Protein AF-A0A080LV85-F1 (afdb_monomer_lite)

InterPro domains:
  IPR007314 Haem-binding uptake, Tiki superfamily, ChaN [PF04187] (39-165)
  IPR007314 Haem-binding uptake, Tiki superfamily, ChaN [cd14727] (39-177)

Foldseek 3Di:
DDDDDDDPDDDDDDDDDDDDDDDDPDDDDPPDDCVVCVVVVVVCVVVVPDDDDLFDDPVLLVVLLVPHPVPDDPVSLVPQDDFDDFDPVLLVVQVVVCCVPPVDPDDSPDVSSVSNSRSQRSGLSSSLVRQVVQQPQDPVRGGDDDDDDDDLSCPFLCHRNNRSNVVVVNPPDFDEEEDEDPDDCVVVDPSRGNYYDYDDDDDPDPPDPPPPDDPPDPDDDDDDDDDDDDDDDDDDDDDD

Structure (mmCIF, N/CA/C/O backbone):
data_AF-A0A080LV85-F1
#
_entry.id   AF-A0A080LV85-F1
#
loop_
_atom_site.group_PDB
_atom_site.id
_atom_site.type_symbol
_atom_site.label_atom_id
_atom_site.label_alt_id
_atom_site.label_comp_id
_atom_site.label_asym_id
_atom_site.label_entity_id
_atom_site.label_seq_id
_atom_site.pdbx_PDB_ins_code
_atom_site.Cartn_x
_atom_site.Cartn_y
_atom_site.Cartn_z
_atom_site.occupancy
_atom_site.B_iso_or_equiv
_atom_site.auth_seq_id
_atom_site.auth_comp_id
_atom_site.auth_asym_id
_atom_site.auth_atom_id
_atom_site.pdbx_PDB_model_num
ATOM 1 N N . MET A 1 1 ? 18.618 -22.001 24.179 1.00 25.00 1 MET A N 1
ATOM 2 C CA . MET A 1 1 ? 19.850 -22.203 23.382 1.00 25.00 1 MET A CA 1
ATOM 3 C C . MET A 1 1 ? 20.316 -20.832 22.896 1.00 25.00 1 MET A C 1
ATOM 5 O O . MET A 1 1 ? 19.452 -20.006 22.628 1.00 25.00 1 MET A O 1
ATOM 9 N N . LEU A 1 2 ? 21.618 -20.524 22.932 1.00 24.28 2 LEU A N 1
ATOM 10 C CA . LEU A 1 2 ? 22.110 -19.139 22.837 1.00 24.28 2 LEU A CA 1
ATOM 11 C C . LEU A 1 2 ? 22.217 -18.614 21.397 1.00 24.28 2 LEU A C 1
ATOM 13 O O . LEU A 1 2 ? 22.686 -19.324 20.516 1.00 24.28 2 LEU A O 1
ATOM 17 N N . ALA A 1 3 ? 21.979 -17.311 21.237 1.00 24.62 3 ALA A N 1
ATOM 18 C CA . ALA A 1 3 ? 22.788 -16.448 20.378 1.00 24.62 3 ALA A CA 1
ATOM 19 C C . ALA A 1 3 ? 22.898 -15.067 21.050 1.00 24.62 3 ALA A C 1
ATOM 21 O O . ALA A 1 3 ? 21.886 -14.442 21.362 1.00 24.62 3 ALA A O 1
ATOM 22 N N . ALA A 1 4 ? 24.121 -14.616 21.332 1.00 24.84 4 ALA A N 1
ATOM 23 C CA . ALA A 1 4 ? 24.381 -13.321 21.957 1.00 24.84 4 ALA A CA 1
ATOM 24 C C . ALA A 1 4 ? 24.791 -12.296 20.894 1.00 24.84 4 ALA A C 1
ATOM 26 O O . ALA A 1 4 ? 25.623 -12.606 20.044 1.00 24.84 4 ALA A O 1
ATOM 27 N N . CYS A 1 5 ? 24.287 -11.063 20.989 1.00 23.59 5 CYS A N 1
ATOM 28 C CA . CYS A 1 5 ? 24.836 -9.935 20.239 1.00 23.59 5 CYS A CA 1
ATOM 29 C C . CYS A 1 5 ? 25.570 -8.999 21.205 1.00 23.59 5 CYS A C 1
ATOM 31 O O . CYS A 1 5 ? 25.068 -8.665 22.278 1.00 23.59 5 CYS A O 1
ATOM 33 N N . ARG A 1 6 ? 26.815 -8.665 20.862 1.00 25.91 6 ARG A N 1
ATOM 34 C CA . ARG A 1 6 ? 27.823 -8.133 21.785 1.00 25.91 6 ARG A CA 1
ATOM 35 C C . ARG A 1 6 ? 27.913 -6.616 21.628 1.00 25.91 6 ARG A C 1
ATOM 37 O O . ARG A 1 6 ? 28.598 -6.141 20.728 1.00 25.91 6 ARG A O 1
ATOM 44 N N . ASP A 1 7 ? 27.240 -5.874 22.502 1.00 27.97 7 ASP A N 1
ATOM 45 C CA . ASP A 1 7 ? 27.293 -4.409 22.496 1.00 27.97 7 ASP A CA 1
ATOM 46 C C . ASP A 1 7 ? 28.723 -3.897 22.744 1.00 27.97 7 ASP A C 1
ATOM 48 O O . ASP A 1 7 ? 29.338 -4.177 23.778 1.00 27.97 7 ASP A O 1
ATOM 52 N N . ARG A 1 8 ? 29.242 -3.095 21.809 1.00 29.47 8 ARG A N 1
ATOM 53 C CA . ARG A 1 8 ? 30.389 -2.204 22.028 1.00 29.47 8 ARG A CA 1
ATOM 54 C C . ARG A 1 8 ? 30.088 -0.826 21.450 1.00 29.47 8 ARG A C 1
ATOM 56 O O . ARG A 1 8 ? 30.365 -0.579 20.286 1.00 29.47 8 ARG A O 1
ATOM 63 N N . HIS A 1 9 ? 29.536 0.040 22.292 1.00 28.64 9 HIS A N 1
ATOM 64 C CA . HIS A 1 9 ? 29.964 1.423 22.559 1.00 28.64 9 HIS A CA 1
ATOM 65 C C . HIS A 1 9 ? 28.786 2.186 23.167 1.00 28.64 9 HIS A C 1
ATOM 67 O O . HIS A 1 9 ? 27.864 2.613 22.481 1.00 28.64 9 HIS A O 1
ATOM 73 N N . ALA A 1 10 ? 28.820 2.332 24.490 1.00 31.42 10 ALA A N 1
ATOM 74 C CA . ALA A 1 10 ? 27.770 2.985 25.254 1.00 31.42 10 ALA A CA 1
ATOM 75 C C . ALA A 1 10 ? 28.139 4.431 25.598 1.00 31.42 10 ALA A C 1
ATOM 77 O O . ALA A 1 10 ? 29.213 4.684 26.143 1.00 31.42 10 ALA A O 1
ATOM 78 N N . SER A 1 11 ? 27.184 5.346 25.432 1.00 31.97 11 SER A N 1
ATOM 79 C CA . SER A 1 11 ? 27.116 6.585 26.214 1.00 31.97 11 SER A CA 1
ATOM 80 C C . SER A 1 11 ? 25.701 7.182 26.183 1.00 31.97 11 SER A C 1
ATOM 82 O O . SER A 1 11 ? 25.329 7.873 25.245 1.00 31.97 11 SER A O 1
ATOM 84 N N . GLY A 1 12 ? 24.913 6.961 27.248 1.00 26.94 12 GLY A N 1
ATOM 85 C CA . GLY A 1 12 ? 23.743 7.817 27.521 1.00 26.94 12 GLY A CA 1
ATOM 86 C C . GLY A 1 12 ? 22.384 7.161 27.789 1.00 26.94 12 GLY A C 1
ATOM 87 O O . GLY A 1 12 ? 21.387 7.624 27.252 1.00 26.94 12 GLY A O 1
ATOM 88 N N . CYS A 1 13 ? 22.290 6.165 28.676 1.00 26.62 13 CYS A N 1
ATOM 89 C CA . CYS A 1 13 ? 21.014 5.829 29.326 1.00 26.62 13 CYS A CA 1
ATOM 90 C C . CYS A 1 13 ? 21.221 5.517 30.816 1.00 26.62 13 CYS A C 1
ATOM 92 O O . CYS A 1 13 ? 21.738 4.463 31.180 1.00 26.62 13 CYS A O 1
ATOM 94 N N . ARG A 1 14 ? 20.804 6.439 31.695 1.00 32.72 14 ARG A N 1
ATOM 95 C CA . ARG A 1 14 ? 20.631 6.194 33.137 1.00 32.72 14 ARG A CA 1
ATOM 96 C C . ARG A 1 14 ? 19.239 6.660 33.554 1.00 32.72 14 ARG A C 1
ATOM 98 O O . ARG A 1 14 ? 18.931 7.839 33.446 1.00 32.72 14 ARG A O 1
ATOM 105 N N . GLY A 1 15 ? 18.434 5.733 34.061 1.00 28.73 15 GLY A N 1
ATOM 106 C CA . GLY A 1 15 ? 17.094 6.002 34.583 1.00 28.73 15 GLY A CA 1
ATOM 107 C C . GLY A 1 15 ? 16.336 4.694 34.776 1.00 28.73 15 GLY A C 1
ATOM 108 O O . GLY A 1 15 ? 15.848 4.117 33.812 1.00 28.73 15 GLY A O 1
ATOM 109 N N . ARG A 1 16 ? 16.280 4.183 36.012 1.00 29.34 16 ARG A N 1
ATOM 110 C CA . ARG A 1 16 ? 15.498 2.980 36.330 1.00 29.34 16 ARG A CA 1
ATOM 111 C C . ARG A 1 16 ? 14.034 3.360 36.540 1.00 29.34 16 ARG A C 1
ATOM 113 O O . ARG A 1 16 ? 13.736 4.092 37.475 1.00 29.34 16 ARG A O 1
ATOM 120 N N . ALA A 1 17 ? 13.138 2.748 35.777 1.00 28.28 17 ALA A N 1
ATOM 121 C CA . ALA A 1 17 ? 11.754 2.532 36.182 1.00 28.28 17 ALA A CA 1
ATOM 122 C C . ALA A 1 17 ? 11.345 1.118 35.751 1.00 28.28 17 ALA A C 1
ATOM 124 O O . ALA A 1 17 ? 11.415 0.784 34.570 1.00 28.28 17 ALA A O 1
ATOM 125 N N . ARG A 1 18 ? 10.957 0.265 36.707 1.00 26.94 18 ARG A N 1
ATOM 126 C CA . ARG A 1 18 ? 10.276 -0.998 36.391 1.00 26.94 18 ARG A CA 1
ATOM 127 C C . ARG A 1 18 ? 8.838 -0.663 36.012 1.00 26.94 18 ARG A C 1
ATOM 129 O O . ARG A 1 18 ? 8.103 -0.170 36.859 1.00 26.94 18 ARG A O 1
ATOM 136 N N . LEU A 1 19 ? 8.434 -1.013 34.800 1.00 29.58 19 LEU A N 1
ATOM 137 C CA . LEU A 1 19 ? 7.038 -1.245 34.443 1.00 29.58 19 LEU A CA 1
ATOM 138 C C . LEU A 1 19 ? 6.988 -2.442 33.491 1.00 29.58 19 LEU A C 1
ATOM 140 O O . LEU A 1 19 ? 7.881 -2.638 32.667 1.00 29.58 19 LEU A O 1
ATOM 144 N N . VAL A 1 20 ? 5.999 -3.300 33.713 1.00 31.20 20 VAL A N 1
ATOM 145 C CA . VAL A 1 20 ? 5.840 -4.600 33.053 1.00 31.20 20 VAL A CA 1
ATOM 146 C C . VAL A 1 20 ? 5.203 -4.396 31.675 1.00 31.20 20 VAL A C 1
ATOM 148 O O . VAL A 1 20 ? 4.299 -3.578 31.542 1.00 31.20 20 VAL A O 1
ATOM 151 N N . GLY A 1 21 ? 5.637 -5.163 30.671 1.00 28.06 21 GLY A N 1
ATOM 152 C CA . GLY A 1 21 ? 5.051 -5.152 29.323 1.00 28.06 21 GLY A CA 1
ATOM 153 C C . GLY A 1 21 ? 5.933 -4.456 28.284 1.00 28.06 21 GLY A C 1
ATOM 154 O O . GLY A 1 21 ? 6.212 -3.264 28.355 1.00 28.06 21 GLY A O 1
ATOM 155 N N . THR A 1 22 ? 6.392 -5.228 27.304 1.00 30.73 22 THR A N 1
ATOM 156 C CA . THR A 1 22 ? 7.355 -4.841 26.265 1.00 30.73 22 THR A CA 1
ATOM 157 C C . THR A 1 22 ? 6.879 -3.701 25.355 1.00 30.73 22 THR A C 1
ATOM 159 O O . THR A 1 22 ? 6.185 -3.938 24.368 1.00 30.73 22 THR A O 1
ATOM 162 N N . ALA A 1 23 ? 7.367 -2.482 25.586 1.00 28.55 23 ALA A N 1
ATOM 163 C CA . ALA A 1 23 ? 7.373 -1.433 24.567 1.00 28.55 23 ALA A CA 1
ATOM 164 C C . ALA A 1 23 ? 8.587 -1.610 23.633 1.00 28.55 23 ALA A C 1
ATOM 166 O O . ALA A 1 23 ? 9.691 -1.161 23.939 1.00 28.55 23 ALA A O 1
ATOM 167 N N . ARG A 1 24 ? 8.396 -2.262 22.478 1.00 27.45 24 ARG A N 1
ATOM 168 C CA . ARG A 1 24 ? 9.374 -2.254 21.373 1.00 27.45 24 ARG A CA 1
ATOM 169 C C . ARG A 1 24 ? 9.002 -1.180 20.350 1.00 27.45 24 ARG A C 1
ATOM 171 O O . ARG A 1 24 ? 8.431 -1.472 19.306 1.00 27.45 24 ARG A O 1
ATOM 178 N N . CYS A 1 25 ? 9.372 0.067 20.636 1.00 29.44 25 CYS A N 1
ATOM 179 C CA . CYS A 1 25 ? 9.408 1.109 19.611 1.00 29.44 25 CYS A CA 1
ATOM 180 C C . CYS A 1 25 ? 10.569 0.839 18.645 1.00 29.44 25 CYS A C 1
ATOM 182 O O . CYS A 1 25 ? 11.716 1.159 18.946 1.00 29.44 25 CYS A O 1
ATOM 184 N N . LEU A 1 26 ? 10.262 0.284 17.474 1.00 27.89 26 LEU A N 1
ATOM 185 C CA . LEU A 1 26 ? 11.172 0.211 16.332 1.00 27.89 26 LEU A CA 1
ATOM 186 C C . LEU A 1 26 ? 10.454 0.779 15.110 1.00 27.89 26 LEU A C 1
ATOM 188 O O . LEU A 1 26 ? 9.720 0.091 14.410 1.00 27.89 26 LEU A O 1
ATOM 192 N N . CYS A 1 27 ? 10.660 2.074 14.878 1.00 31.48 27 CYS A N 1
ATOM 193 C CA . CYS A 1 27 ? 10.184 2.765 13.689 1.00 31.48 27 CYS A CA 1
ATOM 194 C C . CYS A 1 27 ? 11.387 3.425 13.008 1.00 31.48 27 CYS A C 1
ATOM 196 O O . CYS A 1 27 ? 11.768 4.544 13.351 1.00 31.48 27 CYS A O 1
ATOM 198 N N . ARG A 1 28 ? 12.012 2.720 12.055 1.00 32.03 28 ARG A N 1
ATOM 199 C CA . ARG A 1 28 ? 13.070 3.274 11.199 1.00 32.03 28 ARG A CA 1
ATOM 200 C C . ARG A 1 28 ? 12.644 3.157 9.737 1.00 32.03 28 ARG A C 1
ATOM 202 O O . ARG A 1 28 ? 12.843 2.147 9.083 1.00 32.03 28 ARG A O 1
ATOM 209 N N . SER A 1 29 ? 12.012 4.220 9.253 1.00 39.62 29 SER A N 1
ATOM 210 C CA . SER A 1 29 ? 11.817 4.494 7.829 1.00 39.62 29 SER A CA 1
ATOM 211 C C . SER A 1 29 ? 12.177 5.960 7.630 1.00 39.62 29 SER A C 1
ATOM 213 O O . SER A 1 29 ? 11.481 6.848 8.134 1.00 39.62 29 SER A O 1
ATOM 215 N N . GLU A 1 30 ? 13.324 6.199 6.993 1.00 36.84 30 GLU A N 1
ATOM 216 C CA . GLU A 1 30 ? 14.030 7.492 6.989 1.00 36.84 30 GLU A CA 1
ATOM 217 C C . GLU A 1 30 ? 13.528 8.477 5.914 1.00 36.84 30 GLU A C 1
ATOM 219 O O . GLU A 1 30 ? 14.126 9.530 5.725 1.00 36.84 30 GLU A O 1
ATOM 224 N N . ARG A 1 31 ? 12.422 8.179 5.212 1.00 52.94 31 ARG A N 1
ATOM 225 C CA . ARG A 1 31 ? 11.921 9.006 4.089 1.00 52.94 31 ARG A CA 1
ATOM 226 C C . ARG A 1 31 ? 10.823 10.021 4.430 1.00 52.94 31 ARG A C 1
ATOM 228 O O . ARG A 1 31 ? 10.450 10.808 3.569 1.00 52.94 31 ARG A O 1
ATOM 235 N N . LEU A 1 32 ? 10.307 10.037 5.660 1.00 50.53 32 LEU A N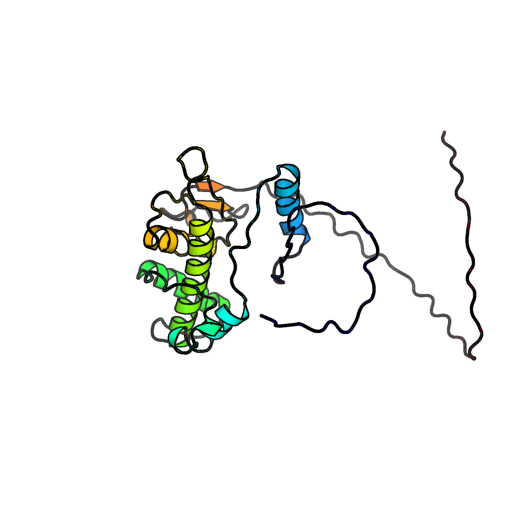 1
ATOM 236 C CA . LEU A 1 32 ? 9.293 11.006 6.107 1.00 50.53 32 LEU A CA 1
ATOM 237 C C . LEU A 1 32 ? 9.729 11.675 7.410 1.00 50.53 32 LEU A C 1
ATOM 239 O O . LEU A 1 32 ? 10.043 10.979 8.379 1.00 50.53 32 LEU A O 1
ATOM 243 N N . VAL A 1 33 ? 9.704 13.009 7.446 1.00 51.19 33 VAL A N 1
ATOM 244 C CA . VAL A 1 33 ? 10.133 13.811 8.603 1.00 51.19 33 VAL A CA 1
ATOM 245 C C . VAL A 1 33 ? 9.329 13.424 9.850 1.00 51.19 33 VAL A C 1
ATOM 247 O O . VAL A 1 33 ? 8.109 13.263 9.787 1.00 51.19 33 VAL A O 1
ATOM 250 N N . ALA A 1 34 ? 10.006 13.268 10.992 1.00 60.38 34 ALA A N 1
ATOM 251 C CA . ALA A 1 34 ? 9.379 12.812 12.237 1.00 60.38 34 ALA A CA 1
ATOM 252 C C . ALA A 1 34 ? 8.195 13.696 12.671 1.00 60.38 34 ALA A C 1
ATOM 254 O O . ALA A 1 34 ? 7.196 13.173 13.160 1.00 60.38 34 ALA A O 1
ATOM 255 N N . SER A 1 35 ? 8.272 15.008 12.420 1.00 62.97 35 SER A N 1
ATOM 256 C CA . SER A 1 35 ? 7.220 15.993 12.710 1.00 62.97 35 SER A CA 1
ATOM 257 C C . SER A 1 35 ? 5.859 15.660 12.092 1.00 62.97 35 SER A C 1
ATOM 259 O O . SER A 1 35 ? 4.843 15.941 12.712 1.00 62.97 35 SER A O 1
ATOM 261 N N . VAL A 1 36 ? 5.823 15.028 10.914 1.00 70.06 36 VAL A N 1
ATOM 262 C CA . VAL A 1 36 ? 4.568 14.691 10.214 1.00 70.06 36 VAL A CA 1
ATOM 263 C C . VAL A 1 36 ? 3.882 13.468 10.836 1.00 70.06 36 VAL A C 1
ATOM 265 O O . VAL A 1 36 ? 2.661 13.356 10.809 1.00 70.06 36 VAL A O 1
ATOM 268 N N . ARG A 1 37 ? 4.653 12.538 11.416 1.00 76.69 37 ARG A N 1
ATOM 269 C CA . ARG A 1 37 ? 4.124 11.283 11.988 1.00 76.69 37 ARG A CA 1
ATOM 270 C C . ARG A 1 37 ? 3.957 11.317 13.508 1.00 76.69 37 ARG A C 1
ATOM 272 O O . ARG A 1 37 ? 3.156 10.550 14.035 1.00 76.69 37 ARG A O 1
ATOM 279 N N . LEU A 1 38 ? 4.679 12.193 14.210 1.00 86.56 38 LEU A N 1
ATOM 280 C CA . LEU A 1 38 ? 4.586 12.362 15.664 1.00 86.56 38 LEU A CA 1
ATOM 281 C C . LEU A 1 38 ? 3.141 12.554 16.168 1.00 86.56 38 LEU A C 1
ATOM 283 O O . LEU A 1 38 ? 2.761 11.791 17.055 1.00 86.56 38 LEU A O 1
ATOM 287 N N . PRO A 1 39 ? 2.298 13.430 15.577 1.00 89.94 39 PRO A N 1
ATOM 288 C CA . PRO A 1 39 ? 0.916 13.613 16.030 1.00 89.94 39 PRO A CA 1
ATOM 289 C C . PRO A 1 39 ? 0.072 12.330 15.988 1.00 89.94 39 PRO A C 1
ATOM 291 O O . PRO A 1 39 ? -0.721 12.084 16.892 1.00 89.94 39 PRO A O 1
ATOM 294 N N . LEU A 1 40 ? 0.278 11.468 14.983 1.00 87.94 40 LEU A N 1
ATOM 295 C CA . LEU A 1 40 ? -0.412 10.177 14.871 1.00 87.94 40 LEU A CA 1
ATOM 296 C C . LEU A 1 40 ? 0.025 9.203 15.979 1.00 87.94 40 LEU A C 1
ATOM 298 O O . LEU A 1 40 ? -0.819 8.577 16.623 1.00 87.94 40 LEU A O 1
ATOM 302 N N . PHE A 1 41 ? 1.335 9.096 16.229 1.00 90.38 41 PHE A N 1
ATOM 303 C CA . PHE A 1 41 ? 1.870 8.263 17.314 1.00 90.38 41 PHE A CA 1
ATOM 304 C C . PHE A 1 41 ? 1.434 8.772 18.696 1.00 90.38 41 PHE A C 1
ATOM 306 O O . PHE A 1 41 ? 1.130 7.979 19.588 1.00 90.38 41 PHE A O 1
ATOM 313 N N . GLU A 1 42 ? 1.371 10.091 18.885 1.00 93.19 42 GLU A N 1
ATOM 314 C CA . GLU A 1 42 ? 0.894 10.716 20.117 1.00 93.19 42 GLU A CA 1
ATOM 315 C C . GLU A 1 42 ? -0.603 10.493 20.330 1.00 93.19 42 GLU A C 1
ATOM 317 O O . GLU A 1 42 ? -0.992 10.080 21.423 1.00 93.19 42 GLU A O 1
ATOM 322 N N . PHE A 1 43 ? -1.427 10.669 19.292 1.00 93.25 43 PHE A N 1
ATOM 323 C CA . PHE A 1 43 ? -2.858 10.367 19.334 1.00 93.25 43 PHE A CA 1
ATOM 324 C C . PHE A 1 43 ? -3.110 8.911 19.737 1.00 93.25 43 PHE A C 1
ATOM 326 O O . PHE A 1 43 ? -3.881 8.652 20.665 1.00 93.25 43 PHE A O 1
ATOM 333 N N . ALA A 1 44 ? -2.424 7.956 19.103 1.00 93.94 44 ALA A N 1
ATOM 334 C CA . ALA A 1 44 ? -2.552 6.545 19.447 1.00 93.94 44 ALA A CA 1
ATOM 335 C C . ALA A 1 44 ? -2.102 6.259 20.889 1.00 93.94 44 ALA A C 1
ATOM 337 O O . ALA A 1 44 ? -2.802 5.566 21.627 1.00 93.94 44 ALA A O 1
ATOM 338 N N . ARG A 1 45 ? -0.986 6.853 21.338 1.00 93.25 45 ARG A N 1
ATOM 339 C CA . ARG A 1 45 ? -0.481 6.711 22.715 1.00 93.25 45 ARG A CA 1
ATOM 340 C C . ARG A 1 45 ? -1.455 7.261 23.761 1.00 93.25 45 ARG A C 1
ATOM 342 O O . ARG A 1 45 ? -1.652 6.619 24.789 1.00 93.25 45 ARG A O 1
ATOM 349 N N . ILE A 1 46 ? -2.051 8.430 23.516 1.00 96.50 46 ILE A N 1
ATOM 350 C CA . ILE A 1 46 ? -3.022 9.071 24.420 1.00 96.50 46 ILE A CA 1
ATOM 351 C C . ILE A 1 46 ? -4.295 8.222 24.522 1.00 96.50 46 ILE A C 1
ATOM 353 O O . ILE A 1 46 ? -4.754 7.928 25.625 1.00 96.50 46 ILE A O 1
ATOM 357 N N . ASN A 1 47 ? -4.811 7.757 23.382 1.00 95.94 47 ASN A N 1
ATOM 358 C CA . ASN A 1 47 ? -6.025 6.940 23.305 1.00 95.94 47 ASN A CA 1
ATOM 359 C C . ASN A 1 47 ? -5.785 5.441 23.579 1.00 95.94 47 ASN A C 1
ATOM 361 O O . ASN A 1 47 ? -6.720 4.650 23.508 1.00 95.94 47 ASN A O 1
ATOM 365 N N . ARG A 1 48 ? -4.547 5.040 23.914 1.00 94.00 48 ARG A N 1
ATOM 366 C CA . ARG A 1 48 ? -4.117 3.644 24.145 1.00 94.00 48 ARG A CA 1
ATOM 367 C C . ARG A 1 48 ? -4.438 2.687 22.984 1.00 94.00 48 ARG A C 1
ATOM 369 O O . ARG A 1 48 ? -4.681 1.504 23.205 1.00 94.00 48 ARG A O 1
ATOM 376 N N . ILE A 1 49 ? -4.401 3.190 21.752 1.00 92.69 49 ILE A N 1
ATOM 377 C CA . ILE A 1 49 ? -4.591 2.396 20.534 1.00 92.69 49 ILE A CA 1
ATOM 378 C C . ILE A 1 49 ? -3.297 1.605 20.270 1.00 92.69 49 ILE A C 1
ATOM 380 O O . ILE A 1 49 ? -2.238 2.226 20.125 1.00 92.69 49 ILE A O 1
ATOM 384 N N . PRO A 1 50 ? -3.334 0.259 20.199 1.00 90.56 50 PRO A N 1
ATOM 385 C CA . PRO A 1 50 ? -2.169 -0.536 19.826 1.00 90.56 50 PRO A CA 1
ATOM 386 C C . PRO A 1 50 ? -1.690 -0.177 18.416 1.00 90.56 50 PRO A C 1
ATOM 388 O O . PRO A 1 50 ? -2.489 -0.104 17.484 1.00 90.56 50 PRO A O 1
ATOM 391 N N . MET A 1 51 ? -0.383 0.023 18.247 1.00 91.00 51 MET A N 1
ATOM 392 C CA . MET A 1 51 ? 0.227 0.285 16.942 1.00 91.00 51 MET A CA 1
ATOM 393 C C . MET A 1 51 ? 1.188 -0.835 16.564 1.00 91.00 51 MET A C 1
ATOM 395 O O . MET A 1 51 ? 2.049 -1.218 17.355 1.00 91.00 51 MET A O 1
ATOM 399 N N . VAL A 1 52 ? 1.056 -1.316 15.330 1.00 90.56 52 VAL A N 1
ATOM 400 C CA . VAL A 1 52 ? 1.869 -2.388 14.749 1.00 90.56 52 VAL A CA 1
ATOM 401 C C . VAL A 1 52 ? 2.530 -1.859 13.478 1.00 90.56 52 VAL A C 1
ATOM 403 O O . VAL A 1 52 ? 1.919 -1.110 12.717 1.00 90.56 52 VAL A O 1
ATOM 406 N N . ALA A 1 53 ? 3.797 -2.211 13.258 1.00 90.12 53 ALA A N 1
ATOM 407 C CA . ALA A 1 53 ? 4.495 -1.879 12.023 1.00 90.12 53 ALA A CA 1
ATOM 408 C C . ALA A 1 53 ? 4.079 -2.857 10.912 1.00 90.12 53 ALA A C 1
ATOM 410 O O . ALA A 1 53 ? 4.171 -4.065 11.100 1.00 90.12 53 ALA A O 1
ATOM 411 N N . LEU A 1 54 ? 3.650 -2.329 9.763 1.00 89.56 54 LEU A N 1
ATOM 412 C CA . LEU A 1 54 ? 3.214 -3.124 8.603 1.00 89.56 54 LEU A CA 1
ATOM 413 C C . LEU A 1 54 ? 4.324 -3.349 7.559 1.00 89.56 54 LEU A C 1
ATOM 415 O O . LEU A 1 54 ? 4.095 -4.002 6.550 1.00 89.56 54 LEU A O 1
ATOM 419 N N . ASN A 1 55 ? 5.497 -2.737 7.745 1.00 86.56 55 ASN A N 1
ATOM 420 C CA . ASN A 1 55 ? 6.502 -2.603 6.692 1.00 86.56 55 ASN A CA 1
ATOM 421 C C . ASN A 1 55 ? 7.599 -3.677 6.762 1.00 86.56 55 ASN A C 1
ATOM 423 O O . ASN A 1 55 ? 8.043 -4.030 7.854 1.00 86.56 55 ASN A O 1
ATOM 427 N N . VAL A 1 56 ? 8.097 -4.096 5.597 1.00 89.56 56 VAL A N 1
ATOM 428 C CA . VAL A 1 56 ? 9.306 -4.930 5.452 1.00 89.56 56 VAL A CA 1
ATOM 429 C C . VAL A 1 56 ? 10.581 -4.087 5.504 1.00 89.56 56 VAL A C 1
ATOM 431 O O . VAL A 1 56 ? 10.537 -2.857 5.387 1.00 89.56 56 VAL A O 1
ATOM 434 N N . ASP A 1 57 ? 11.738 -4.735 5.665 1.00 90.25 57 ASP A N 1
ATOM 435 C CA . ASP A 1 57 ? 13.019 -4.037 5.521 1.00 90.25 57 ASP A CA 1
ATOM 436 C C . ASP A 1 57 ? 13.230 -3.562 4.072 1.00 90.25 57 ASP A C 1
ATOM 438 O O . ASP A 1 57 ? 13.007 -4.311 3.118 1.00 90.25 57 ASP A O 1
ATOM 442 N N . ALA A 1 58 ? 13.717 -2.331 3.901 1.00 88.69 58 ALA A N 1
ATOM 443 C CA . ALA A 1 58 ? 13.958 -1.737 2.586 1.00 88.69 58 ALA A CA 1
ATOM 444 C C . ALA A 1 58 ? 14.987 -2.517 1.741 1.00 88.69 58 ALA A C 1
ATOM 446 O O . ALA A 1 58 ? 14.955 -2.434 0.512 1.00 88.69 58 ALA A O 1
ATOM 447 N N . SER A 1 59 ? 15.878 -3.287 2.376 1.00 92.25 59 SER A N 1
ATOM 448 C CA . SER A 1 59 ? 16.801 -4.195 1.689 1.00 92.25 59 SER A CA 1
ATOM 449 C C . SER A 1 59 ? 16.088 -5.335 0.960 1.00 92.25 59 SER A C 1
ATOM 451 O O . SER A 1 59 ? 16.544 -5.707 -0.115 1.00 92.25 59 SER A O 1
ATOM 453 N N . LEU A 1 60 ? 14.952 -5.839 1.465 1.00 93.62 60 LEU A N 1
ATOM 454 C CA . LEU A 1 60 ? 14.147 -6.845 0.762 1.00 93.62 60 LEU A CA 1
ATOM 455 C C . LEU A 1 60 ? 13.495 -6.236 -0.479 1.00 93.62 60 LEU A C 1
ATOM 457 O O . LEU A 1 60 ? 13.692 -6.755 -1.571 1.00 93.62 60 LEU A O 1
ATOM 461 N N . THR A 1 61 ? 12.791 -5.108 -0.343 1.00 91.69 61 THR A N 1
ATOM 462 C CA . THR A 1 61 ? 12.156 -4.434 -1.491 1.00 91.69 61 THR A CA 1
ATOM 463 C C . THR A 1 61 ? 13.179 -4.113 -2.581 1.00 91.69 61 THR A C 1
ATOM 465 O O . THR A 1 61 ? 12.953 -4.437 -3.742 1.00 91.69 61 THR A O 1
ATOM 468 N N . ARG A 1 62 ? 14.342 -3.563 -2.202 1.00 91.62 62 ARG A N 1
ATOM 469 C CA . ARG A 1 62 ? 15.449 -3.288 -3.129 1.00 91.62 62 ARG A CA 1
ATOM 470 C C . ARG A 1 62 ? 16.004 -4.561 -3.775 1.00 91.62 62 ARG A C 1
ATOM 472 O O . ARG A 1 62 ? 16.248 -4.578 -4.972 1.00 91.62 62 ARG A O 1
ATOM 479 N N . ALA A 1 63 ? 16.191 -5.626 -3.000 1.00 95.12 63 ALA A N 1
ATOM 480 C CA . ALA A 1 63 ? 16.711 -6.883 -3.519 1.00 95.12 63 ALA A CA 1
ATOM 481 C C . ALA A 1 63 ? 15.727 -7.615 -4.445 1.00 95.12 63 ALA A C 1
ATOM 483 O O . ALA A 1 63 ? 16.176 -8.462 -5.208 1.00 95.12 63 ALA A O 1
ATOM 484 N N . ILE A 1 64 ? 14.422 -7.327 -4.384 1.00 96.00 64 ILE A N 1
ATOM 485 C CA . ILE A 1 64 ? 13.452 -7.783 -5.391 1.00 96.00 64 ILE A CA 1
ATOM 486 C C . ILE A 1 64 ? 13.553 -6.904 -6.641 1.00 96.00 64 ILE A C 1
ATOM 488 O O . ILE A 1 64 ? 13.678 -7.441 -7.733 1.00 96.00 64 ILE A O 1
ATOM 492 N N . ASP A 1 65 ? 13.583 -5.580 -6.483 1.00 91.69 65 ASP A N 1
ATOM 493 C CA . ASP A 1 65 ? 13.684 -4.605 -7.583 1.00 91.69 65 ASP A CA 1
ATOM 494 C C . ASP A 1 65 ? 14.939 -4.824 -8.463 1.00 91.69 65 ASP A C 1
ATOM 496 O O . ASP A 1 65 ? 14.886 -4.688 -9.681 1.00 91.69 65 ASP A O 1
ATOM 500 N N . GLU A 1 66 ? 16.062 -5.243 -7.862 1.00 92.00 66 GLU A N 1
ATOM 501 C CA . GLU A 1 66 ? 17.338 -5.468 -8.564 1.00 92.00 66 GLU A CA 1
ATOM 502 C C . GLU A 1 66 ? 17.463 -6.830 -9.287 1.00 92.00 66 GLU A C 1
ATOM 504 O O . GLU A 1 66 ? 18.277 -6.945 -10.204 1.00 92.00 66 GLU A O 1
ATOM 509 N N . ARG A 1 67 ? 16.741 -7.885 -8.867 1.00 93.25 67 ARG A N 1
ATOM 510 C CA . ARG A 1 67 ? 16.989 -9.278 -9.335 1.00 93.25 67 ARG A CA 1
ATOM 511 C C . ARG A 1 67 ? 15.785 -10.236 -9.295 1.00 93.25 67 ARG A C 1
ATOM 513 O O . ARG A 1 67 ? 15.954 -11.428 -9.547 1.00 93.25 67 ARG A O 1
ATOM 520 N N . GLY A 1 68 ? 14.593 -9.749 -8.965 1.00 94.69 68 GLY A N 1
ATOM 521 C CA . GLY A 1 68 ? 13.378 -10.547 -8.789 1.00 94.69 68 GLY A CA 1
ATOM 522 C C . GLY A 1 68 ? 13.311 -11.305 -7.457 1.00 94.69 68 GLY A C 1
ATOM 523 O O . GLY A 1 68 ? 14.317 -11.600 -6.805 1.00 94.69 68 GLY A O 1
ATOM 524 N N . ARG A 1 69 ? 12.091 -11.651 -7.036 1.00 93.94 69 ARG A N 1
ATOM 525 C CA . ARG A 1 69 ? 11.799 -12.351 -5.776 1.00 93.94 69 ARG A CA 1
ATOM 526 C C . ARG A 1 69 ? 12.291 -13.794 -5.798 1.00 93.94 69 ARG A C 1
ATOM 528 O O . ARG A 1 69 ? 12.747 -14.304 -4.773 1.00 93.94 69 ARG A O 1
ATOM 535 N N . GLU A 1 70 ? 12.216 -14.466 -6.946 1.00 93.94 70 GLU A N 1
ATOM 536 C CA . GLU A 1 70 ? 12.614 -15.876 -7.034 1.00 93.94 70 GLU A CA 1
ATOM 537 C C . GLU A 1 70 ? 14.135 -16.084 -6.963 1.00 93.94 70 GLU A C 1
ATOM 539 O O . GLU A 1 70 ? 14.575 -17.135 -6.507 1.00 93.94 70 GLU A O 1
ATOM 544 N N . ALA A 1 71 ? 14.939 -15.057 -7.262 1.00 94.75 71 ALA A N 1
ATOM 545 C CA . ALA A 1 71 ? 16.384 -15.065 -7.016 1.00 94.75 71 ALA A CA 1
ATOM 546 C C . ALA A 1 71 ? 16.760 -14.935 -5.522 1.00 94.75 71 ALA A C 1
ATOM 548 O O . ALA A 1 71 ? 17.929 -15.092 -5.161 1.00 94.75 71 ALA A O 1
ATOM 549 N N . LEU A 1 72 ? 15.801 -14.627 -4.638 1.00 94.06 72 LEU A N 1
ATOM 550 C CA . LEU A 1 72 ? 16.042 -14.516 -3.200 1.00 94.06 72 LEU A CA 1
ATOM 551 C C . LEU A 1 72 ? 15.937 -15.881 -2.508 1.00 94.06 72 LEU A C 1
ATOM 553 O O . LEU A 1 72 ? 14.888 -16.519 -2.626 1.00 94.06 72 LEU A O 1
ATOM 557 N N . PRO A 1 73 ? 16.932 -16.297 -1.701 1.00 94.12 73 PRO A N 1
ATOM 558 C CA . PRO A 1 73 ? 16.785 -17.451 -0.820 1.00 94.12 73 PRO A CA 1
ATOM 559 C C . PRO A 1 73 ? 15.777 -17.145 0.298 1.00 94.12 73 PRO A C 1
ATOM 561 O O . PRO A 1 73 ? 15.666 -16.000 0.742 1.00 94.12 73 PRO A O 1
ATOM 564 N N . ASP A 1 74 ? 15.078 -18.162 0.809 1.00 91.62 74 ASP A N 1
ATOM 565 C CA . ASP A 1 74 ? 13.913 -17.959 1.689 1.00 91.62 74 ASP A CA 1
ATOM 566 C C . ASP A 1 74 ? 14.199 -17.141 2.957 1.00 91.62 74 ASP A C 1
ATOM 568 O O . ASP A 1 74 ? 13.373 -16.329 3.370 1.00 91.62 74 ASP A O 1
ATOM 572 N N . HIS A 1 75 ? 15.402 -17.254 3.530 1.00 91.06 75 HIS A N 1
ATOM 573 C CA . HIS A 1 75 ? 15.802 -16.458 4.697 1.00 91.06 75 HIS A CA 1
ATOM 574 C C . HIS A 1 75 ? 15.856 -14.940 4.425 1.00 91.06 75 HIS A C 1
ATOM 576 O O . HIS A 1 75 ? 15.750 -14.154 5.363 1.00 91.06 75 HIS A O 1
ATOM 582 N N . GLN A 1 76 ? 15.997 -14.508 3.164 1.00 92.56 76 GLN A N 1
ATOM 583 C CA . GLN A 1 76 ? 15.947 -13.090 2.774 1.00 92.56 76 GLN A CA 1
ATOM 584 C C . GLN A 1 76 ? 14.512 -12.601 2.544 1.00 92.56 76 GLN A C 1
ATOM 586 O O . GLN A 1 76 ? 14.266 -11.404 2.649 1.00 92.56 76 GLN A O 1
ATOM 591 N N . ARG A 1 77 ? 13.553 -13.508 2.304 1.00 92.94 77 ARG A N 1
ATOM 592 C CA . ARG A 1 77 ? 12.138 -13.191 2.025 1.00 92.94 77 ARG A CA 1
ATOM 593 C C . ARG A 1 77 ? 11.342 -12.763 3.269 1.00 92.94 77 ARG A C 1
ATOM 595 O O . ARG A 1 77 ? 10.167 -12.444 3.153 1.00 92.94 77 ARG A O 1
ATOM 602 N N . GLN A 1 78 ? 11.961 -12.761 4.456 1.00 92.88 78 GLN A N 1
ATOM 603 C CA . GLN A 1 78 ? 11.380 -12.320 5.742 1.00 92.88 78 GLN A CA 1
ATOM 604 C C . GLN A 1 78 ? 10.084 -13.043 6.160 1.00 92.88 78 GLN A C 1
ATOM 606 O O . GLN A 1 78 ? 9.335 -12.539 6.990 1.00 92.88 78 GLN A O 1
ATOM 611 N N . GLY A 1 79 ? 9.830 -14.235 5.612 1.00 92.81 79 GLY A N 1
ATOM 612 C CA . GLY A 1 79 ? 8.589 -14.979 5.844 1.00 92.81 79 GLY A CA 1
ATOM 613 C C . GLY A 1 79 ? 7.367 -14.429 5.099 1.00 92.81 79 GLY A C 1
ATOM 614 O O . GLY A 1 79 ? 6.278 -14.937 5.329 1.00 92.81 79 GLY A O 1
ATOM 615 N N . VAL A 1 80 ? 7.542 -13.439 4.214 1.00 95.38 80 VAL A N 1
ATOM 616 C CA . VAL A 1 80 ? 6.461 -12.890 3.383 1.00 95.38 80 VAL A CA 1
ATOM 617 C C . VAL A 1 80 ? 5.975 -13.956 2.405 1.00 95.38 80 VAL A C 1
ATOM 619 O O . VAL A 1 80 ? 6.783 -14.559 1.682 1.00 95.38 80 VAL A O 1
ATOM 622 N N . GLY A 1 81 ? 4.659 -14.161 2.366 1.00 94.88 81 GLY A N 1
ATOM 623 C CA . GLY A 1 81 ? 3.985 -15.109 1.488 1.00 94.88 81 GLY A CA 1
ATOM 624 C C . GLY A 1 81 ? 4.164 -14.819 -0.006 1.00 94.88 81 GLY A C 1
ATOM 625 O O . GLY A 1 81 ? 4.978 -13.991 -0.436 1.00 94.88 81 GLY A O 1
ATOM 626 N N . ARG A 1 82 ? 3.421 -15.553 -0.842 1.00 95.56 82 AR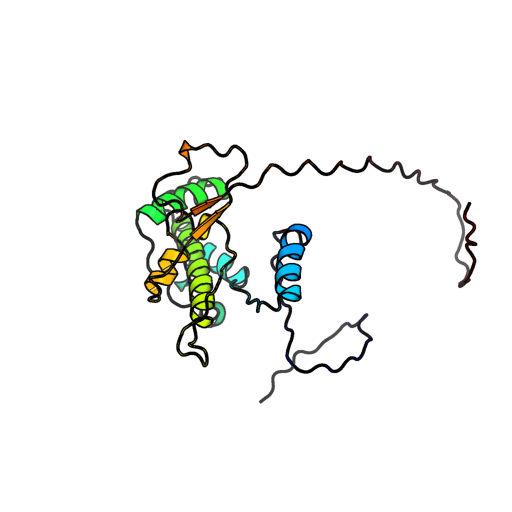G A N 1
ATOM 627 C CA . ARG A 1 82 ? 3.400 -15.298 -2.287 1.00 95.56 82 ARG A CA 1
ATOM 628 C C . ARG A 1 82 ? 2.263 -14.321 -2.606 1.00 95.56 82 ARG A C 1
ATOM 630 O O . ARG A 1 82 ? 1.113 -14.673 -2.349 1.00 95.56 82 ARG A O 1
ATOM 637 N N . PRO A 1 83 ? 2.550 -13.150 -3.206 1.00 97.19 83 PRO A N 1
ATOM 638 C CA . PRO A 1 83 ? 1.509 -12.206 -3.584 1.00 97.19 83 PRO A CA 1
ATOM 639 C C . PRO A 1 83 ? 0.467 -12.810 -4.526 1.00 97.19 83 PRO A C 1
ATOM 641 O O . PRO A 1 83 ? 0.803 -13.576 -5.433 1.00 97.19 83 PRO A O 1
ATOM 644 N N . ALA A 1 84 ? -0.791 -12.406 -4.350 1.00 97.25 84 ALA A N 1
ATOM 645 C CA . ALA A 1 84 ? -1.824 -12.586 -5.359 1.00 97.25 84 ALA A CA 1
ATOM 646 C C . ALA A 1 84 ? -1.428 -11.819 -6.629 1.00 97.25 84 ALA A C 1
ATOM 648 O O . ALA A 1 84 ? -0.959 -10.683 -6.535 1.00 97.25 84 ALA A O 1
ATOM 649 N N . LEU A 1 85 ? -1.624 -12.433 -7.799 1.00 95.88 85 LEU A N 1
ATOM 650 C CA . LEU A 1 85 ? -1.204 -11.874 -9.086 1.00 95.88 85 LEU A CA 1
ATOM 651 C C . LEU A 1 85 ? -1.882 -10.526 -9.372 1.00 95.88 85 LEU A C 1
ATOM 653 O O . LEU A 1 85 ? -3.093 -10.376 -9.186 1.00 95.88 85 LEU A O 1
ATOM 657 N N . ALA A 1 86 ? -1.105 -9.562 -9.860 1.00 95.44 86 ALA A N 1
ATOM 658 C CA . ALA A 1 86 ? -1.596 -8.287 -10.362 1.00 95.44 86 ALA A CA 1
ATOM 659 C C . ALA A 1 86 ? -2.552 -8.480 -11.550 1.00 95.44 86 ALA A C 1
ATOM 661 O O . ALA A 1 86 ? -2.324 -9.313 -12.426 1.00 95.44 86 ALA A O 1
ATOM 662 N N . SER A 1 87 ? -3.609 -7.670 -11.596 1.00 96.19 87 SER A N 1
ATOM 663 C CA . SER A 1 87 ? -4.474 -7.561 -12.770 1.00 96.19 87 SER A CA 1
ATOM 664 C C . SER A 1 87 ? -3.815 -6.707 -13.857 1.00 96.19 87 SER A C 1
ATOM 666 O O . SER A 1 87 ? -2.996 -5.837 -13.559 1.00 96.19 87 SER A O 1
ATOM 668 N N . GLU A 1 88 ? -4.231 -6.885 -15.113 1.00 96.81 88 GLU A N 1
ATOM 669 C CA . GLU A 1 88 ? -3.776 -6.050 -16.237 1.00 96.81 88 GLU A CA 1
ATOM 670 C C . GLU A 1 88 ? -3.942 -4.548 -15.962 1.00 96.81 88 GLU A C 1
ATOM 672 O O . GLU A 1 88 ? -3.010 -3.775 -16.163 1.00 96.81 88 GLU A O 1
ATOM 677 N N . ALA A 1 89 ? -5.078 -4.147 -15.382 1.00 95.94 89 ALA A N 1
ATOM 678 C CA . ALA A 1 89 ? -5.332 -2.758 -15.004 1.00 95.94 89 ALA A CA 1
ATOM 679 C C . ALA A 1 89 ? -4.373 -2.244 -13.909 1.00 95.94 89 ALA A C 1
ATOM 681 O O . ALA A 1 89 ? -4.012 -1.066 -13.914 1.00 95.94 89 ALA A O 1
ATOM 682 N N . TYR A 1 90 ? -3.922 -3.110 -12.990 1.00 97.12 90 TYR A N 1
ATOM 683 C CA . TYR A 1 90 ? -2.908 -2.727 -12.005 1.00 97.12 90 TYR A CA 1
ATOM 684 C C . TYR A 1 90 ? -1.522 -2.592 -12.652 1.00 97.12 90 TYR A C 1
ATOM 686 O O . TYR A 1 90 ? -0.793 -1.649 -12.355 1.00 97.12 90 TYR A O 1
ATOM 694 N N . LEU A 1 91 ? -1.174 -3.471 -13.595 1.00 96.88 91 LEU A N 1
ATOM 695 C CA . LEU A 1 91 ? 0.062 -3.360 -14.375 1.00 96.88 91 LEU A CA 1
ATOM 696 C C . LEU A 1 91 ? 0.084 -2.088 -15.244 1.00 96.88 91 LEU A C 1
ATOM 698 O O . LEU A 1 91 ? 1.120 -1.424 -15.326 1.00 96.88 91 LEU A O 1
ATOM 702 N N . ASP A 1 92 ? -1.051 -1.707 -15.834 1.00 95.25 92 ASP A N 1
ATOM 703 C CA . ASP A 1 92 ? -1.210 -0.449 -16.578 1.00 95.25 92 ASP A CA 1
ATOM 704 C C . ASP A 1 92 ? -1.106 0.788 -15.672 1.00 95.25 92 ASP A C 1
ATOM 706 O O . ASP A 1 92 ? -0.539 1.806 -16.070 1.00 95.25 92 ASP A O 1
ATOM 710 N N . PHE A 1 93 ? -1.570 0.705 -14.423 1.00 94.56 93 PHE A N 1
ATOM 711 C CA . PHE A 1 93 ? -1.296 1.736 -13.423 1.00 94.56 93 PHE A CA 1
ATOM 712 C C . PHE A 1 93 ? 0.205 1.793 -13.084 1.00 94.56 93 PHE A C 1
ATOM 714 O O . PHE A 1 93 ? 0.823 2.857 -13.188 1.00 94.56 93 PHE A O 1
ATOM 721 N N . LEU A 1 94 ? 0.828 0.655 -12.762 1.00 94.94 94 LEU A N 1
ATOM 722 C CA . LEU A 1 94 ? 2.233 0.588 -12.353 1.00 94.94 94 LEU A CA 1
ATOM 723 C C . LEU A 1 94 ? 3.216 1.035 -13.441 1.00 94.94 94 LEU A C 1
ATOM 725 O O . LEU A 1 94 ? 4.216 1.664 -13.102 1.00 94.94 94 LEU A O 1
ATOM 729 N N . ILE A 1 95 ? 2.956 0.792 -14.732 1.00 94.31 95 ILE A N 1
ATOM 730 C CA . ILE A 1 95 ? 3.858 1.263 -15.801 1.00 94.31 95 ILE A CA 1
ATOM 731 C C . ILE A 1 95 ? 3.888 2.799 -15.898 1.00 94.31 95 ILE A C 1
ATOM 733 O O . ILE A 1 95 ? 4.912 3.366 -16.286 1.00 94.31 95 ILE A O 1
ATOM 737 N N . THR A 1 96 ? 2.819 3.501 -15.494 1.00 91.44 96 THR A N 1
ATOM 738 C CA . THR A 1 96 ? 2.839 4.976 -15.407 1.00 91.44 96 THR A CA 1
ATOM 739 C C . THR A 1 96 ? 3.726 5.460 -14.258 1.00 91.44 96 THR A C 1
ATOM 741 O O . THR A 1 96 ? 4.575 6.326 -14.470 1.00 91.44 96 THR A O 1
ATOM 744 N N . VAL A 1 97 ? 3.608 4.836 -13.081 1.00 89.75 97 VAL A N 1
ATOM 745 C CA . VAL A 1 97 ? 4.423 5.126 -11.887 1.00 89.75 97 VAL A CA 1
ATOM 746 C C . VAL A 1 97 ? 5.903 4.821 -12.146 1.00 89.75 97 VAL A C 1
ATOM 748 O O . VAL A 1 97 ? 6.774 5.641 -11.854 1.00 89.75 97 VAL A O 1
ATOM 751 N N . TYR A 1 98 ? 6.194 3.677 -12.770 1.00 89.69 98 TYR A N 1
ATOM 752 C CA . TYR A 1 98 ? 7.545 3.256 -13.140 1.00 89.69 98 TYR A CA 1
ATOM 753 C C . TYR A 1 98 ? 8.244 4.290 -14.036 1.00 89.69 98 TYR A C 1
ATOM 755 O O . TYR A 1 98 ? 9.357 4.730 -13.743 1.00 89.69 98 TYR A O 1
ATOM 763 N N . ARG A 1 99 ? 7.556 4.759 -15.087 1.00 88.56 99 ARG A N 1
ATOM 764 C CA . ARG A 1 99 ? 8.075 5.785 -16.010 1.00 88.56 99 ARG A CA 1
ATOM 765 C C . ARG A 1 99 ? 8.338 7.130 -15.328 1.00 88.56 99 ARG A C 1
ATOM 767 O O . ARG A 1 99 ? 9.300 7.801 -15.690 1.00 88.56 99 ARG A O 1
ATOM 774 N N . GLN A 1 100 ? 7.525 7.513 -14.340 1.00 81.88 100 GLN A N 1
ATOM 775 C CA . GLN A 1 100 ? 7.722 8.747 -13.568 1.00 81.88 100 GLN A CA 1
ATOM 776 C C . GLN A 1 100 ? 8.959 8.677 -12.662 1.00 81.88 100 GLN A C 1
ATOM 778 O O . GLN A 1 100 ? 9.725 9.638 -12.593 1.00 81.88 100 GLN A O 1
ATOM 783 N N . HIS A 1 101 ? 9.170 7.550 -11.976 1.00 71.69 101 HIS A N 1
ATOM 784 C CA . HIS A 1 101 ? 10.267 7.408 -11.015 1.00 71.69 101 HIS A CA 1
ATOM 785 C C . HIS A 1 101 ? 11.622 7.117 -11.654 1.00 71.69 101 HIS A C 1
ATOM 787 O O . HIS A 1 101 ? 12.640 7.599 -11.160 1.00 71.69 101 HIS A O 1
ATOM 793 N N . ALA A 1 102 ? 11.651 6.322 -12.721 1.00 61.38 102 ALA A N 1
ATOM 794 C CA . ALA A 1 102 ? 12.900 5.762 -13.212 1.00 61.38 102 ALA A CA 1
ATOM 795 C C . ALA A 1 102 ? 13.656 6.681 -14.191 1.00 61.38 102 ALA A C 1
ATOM 797 O O . ALA A 1 102 ? 14.850 6.488 -14.394 1.00 61.38 102 ALA A O 1
ATOM 798 N N . GLN A 1 103 ? 12.973 7.630 -14.854 1.00 57.38 103 GLN A N 1
ATOM 799 C CA . GLN A 1 103 ? 13.464 8.310 -16.077 1.00 57.38 103 GLN A CA 1
ATOM 800 C C . GLN A 1 103 ? 13.875 7.326 -17.206 1.00 57.38 103 GLN A C 1
ATOM 802 O O . GLN A 1 103 ? 14.449 7.724 -18.221 1.00 57.38 103 GLN A O 1
ATOM 807 N N . LEU A 1 104 ? 13.568 6.032 -17.049 1.00 60.94 104 LEU A N 1
ATOM 808 C CA . LEU A 1 104 ? 13.923 4.958 -17.970 1.00 60.94 104 LEU A CA 1
ATOM 809 C C . LEU A 1 104 ? 12.919 4.866 -19.119 1.00 60.94 104 LEU A C 1
ATOM 811 O O . LEU A 1 104 ? 11.705 4.974 -18.933 1.00 60.94 104 LEU A O 1
ATOM 815 N N . LYS A 1 105 ? 13.423 4.540 -20.311 1.00 56.91 105 LYS A N 1
ATOM 816 C CA . LYS A 1 105 ? 12.613 4.228 -21.500 1.00 56.91 105 LYS A CA 1
ATOM 817 C C . LYS A 1 105 ? 12.120 2.768 -21.494 1.00 56.91 105 LYS A C 1
ATOM 819 O O . LYS A 1 105 ? 12.218 2.079 -22.503 1.00 56.91 105 LYS A O 1
ATOM 824 N N . GLY A 1 106 ? 11.610 2.301 -20.352 1.00 66.44 106 GLY A N 1
ATOM 825 C CA . GLY A 1 106 ? 11.118 0.933 -20.161 1.00 66.44 106 GLY A CA 1
ATOM 826 C C . GLY A 1 106 ? 9.672 0.716 -20.636 1.00 66.44 106 GLY A C 1
ATOM 827 O O . GLY A 1 106 ? 8.801 1.590 -20.514 1.00 66.44 106 GLY A O 1
ATOM 828 N N . GLY A 1 107 ? 9.411 -0.473 -21.182 1.00 79.81 107 GLY A N 1
ATOM 829 C CA . GLY A 1 107 ? 8.079 -0.964 -21.558 1.00 79.81 107 GLY A CA 1
ATOM 830 C C . GLY A 1 107 ? 7.611 -2.112 -20.657 1.00 79.81 107 GLY A C 1
ATOM 831 O O . GLY A 1 107 ? 8.374 -2.602 -19.835 1.00 79.81 107 GLY A O 1
ATOM 832 N N . ARG A 1 108 ? 6.370 -2.593 -20.838 1.00 84.50 108 ARG A N 1
ATOM 833 C CA . ARG A 1 108 ? 5.817 -3.702 -20.024 1.00 84.50 108 ARG A CA 1
ATOM 834 C C . ARG A 1 108 ? 6.572 -5.039 -20.189 1.00 84.50 108 ARG A C 1
ATOM 836 O O . ARG A 1 108 ? 6.438 -5.912 -19.341 1.00 84.50 108 ARG A O 1
ATOM 843 N N . ALA A 1 109 ? 7.361 -5.184 -21.257 1.00 84.12 109 ALA A N 1
ATOM 844 C CA . ALA A 1 109 ? 8.218 -6.343 -21.527 1.00 84.12 109 ALA A CA 1
ATOM 845 C C . ALA A 1 109 ? 9.654 -6.209 -20.969 1.00 84.12 109 ALA A C 1
ATOM 847 O O . ALA A 1 109 ? 10.461 -7.114 -21.159 1.00 84.12 109 ALA A O 1
ATOM 848 N N . ASP A 1 110 ? 9.991 -5.089 -20.324 1.00 87.50 110 ASP A N 1
ATOM 849 C CA . ASP A 1 110 ? 11.301 -4.886 -19.702 1.00 87.50 110 ASP A CA 1
ATOM 850 C C . ASP A 1 110 ? 11.400 -5.652 -18.371 1.00 87.50 110 ASP A C 1
ATOM 852 O O . ASP A 1 110 ? 10.478 -5.605 -17.551 1.00 87.50 110 ASP A O 1
ATOM 856 N N . SER A 1 111 ? 12.516 -6.343 -18.131 1.00 88.94 111 SER A N 1
ATOM 857 C CA . SER A 1 111 ? 12.719 -7.115 -16.896 1.00 88.94 111 SER A CA 1
ATOM 858 C C . SER A 1 111 ? 12.789 -6.229 -15.649 1.00 88.94 111 SER A C 1
ATOM 860 O O . SER A 1 111 ? 12.324 -6.638 -14.588 1.00 88.94 111 SER A O 1
ATOM 862 N N . GLY A 1 112 ? 13.275 -4.990 -15.769 1.00 90.56 112 GLY A N 1
ATOM 863 C CA . GLY A 1 112 ? 13.246 -4.004 -14.692 1.00 90.56 112 GLY A CA 1
ATOM 864 C C . GLY A 1 112 ? 11.824 -3.567 -14.334 1.00 90.56 112 GLY A C 1
ATOM 865 O O . GLY A 1 112 ? 11.535 -3.342 -13.161 1.00 90.56 112 GLY A O 1
ATOM 866 N N . PHE A 1 113 ? 10.900 -3.513 -15.301 1.00 93.31 113 PHE A N 1
ATOM 867 C CA . PHE A 1 113 ? 9.481 -3.312 -14.989 1.00 93.31 113 PHE A CA 1
ATOM 868 C C . PHE A 1 113 ? 8.870 -4.532 -14.281 1.00 93.31 113 PHE A C 1
ATOM 870 O O . PHE A 1 113 ? 8.104 -4.365 -13.332 1.00 93.31 113 PHE A O 1
ATOM 877 N N . GLN A 1 114 ? 9.226 -5.753 -14.692 1.00 94.25 114 GLN A N 1
ATOM 878 C CA . GLN A 1 114 ? 8.754 -6.979 -14.034 1.00 94.25 114 GLN A CA 1
ATOM 879 C C . GLN A 1 114 ? 9.224 -7.053 -12.572 1.00 94.25 114 GLN A C 1
ATOM 881 O O . GLN A 1 114 ? 8.405 -7.259 -11.676 1.00 94.25 114 GLN A O 1
ATOM 886 N N . TYR A 1 115 ? 10.505 -6.789 -12.304 1.00 95.19 115 TYR A N 1
ATOM 887 C CA . TYR A 1 115 ? 11.048 -6.772 -10.942 1.00 95.19 115 TYR A CA 1
ATOM 888 C C . TYR A 1 115 ? 10.488 -5.627 -10.089 1.00 95.19 115 TYR A C 1
ATOM 890 O O . TYR A 1 115 ? 10.185 -5.841 -8.915 1.00 95.19 115 TYR A O 1
ATOM 898 N N . PHE A 1 116 ? 10.230 -4.453 -10.675 1.00 94.50 116 PHE A N 1
ATOM 899 C CA . PHE A 1 116 ? 9.500 -3.376 -10.001 1.00 94.50 116 PHE A CA 1
ATOM 900 C C . PHE A 1 116 ? 8.088 -3.815 -9.574 1.00 94.50 116 PHE A C 1
ATOM 902 O O . PHE A 1 116 ? 7.681 -3.591 -8.432 1.00 94.50 116 PHE A O 1
ATOM 909 N N . VAL A 1 11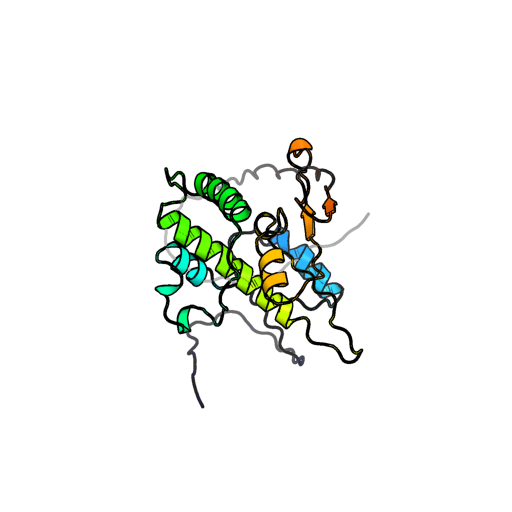7 ? 7.346 -4.484 -10.464 1.00 95.94 117 VAL A N 1
ATOM 910 C CA . VAL A 1 117 ? 6.011 -5.041 -10.186 1.00 95.94 117 VAL A CA 1
ATOM 911 C C . VAL A 1 117 ? 6.061 -6.119 -9.094 1.00 95.94 117 VAL A C 1
ATOM 913 O O . VAL A 1 117 ? 5.187 -6.154 -8.225 1.00 95.94 117 VAL A O 1
ATOM 916 N N . GLU A 1 118 ? 7.076 -6.986 -9.092 1.00 96.69 118 GLU A N 1
ATOM 917 C CA . GLU A 1 118 ? 7.306 -7.946 -8.004 1.00 96.69 118 GLU A CA 1
ATOM 918 C C . GLU A 1 118 ? 7.608 -7.241 -6.673 1.00 96.69 118 GLU A C 1
ATOM 920 O O . GLU A 1 118 ? 7.078 -7.640 -5.633 1.00 96.69 118 GLU A O 1
ATOM 925 N N . ALA A 1 119 ? 8.411 -6.172 -6.692 1.00 95.69 119 ALA A N 1
ATOM 926 C CA . ALA A 1 119 ? 8.771 -5.406 -5.503 1.00 95.69 119 ALA A CA 1
ATOM 927 C C . ALA A 1 119 ? 7.556 -4.687 -4.893 1.00 95.69 119 ALA A C 1
ATOM 929 O O . ALA A 1 119 ? 7.386 -4.732 -3.670 1.00 95.69 119 ALA A O 1
ATOM 930 N N . GLN A 1 120 ? 6.680 -4.093 -5.720 1.00 95.81 120 GLN A N 1
ATOM 931 C CA . GLN A 1 120 ? 5.411 -3.517 -5.252 1.00 95.81 120 GLN A CA 1
ATOM 932 C C . GLN A 1 120 ? 4.515 -4.598 -4.634 1.00 95.81 120 GLN A C 1
ATOM 934 O O . GLN A 1 120 ? 4.145 -4.495 -3.466 1.00 95.81 120 GLN A O 1
ATOM 939 N N . GLN A 1 121 ? 4.241 -5.684 -5.365 1.00 97.25 121 GLN A N 1
ATOM 940 C CA . GLN A 1 121 ? 3.346 -6.742 -4.889 1.00 97.25 121 GLN A CA 1
ATOM 941 C C . GLN A 1 121 ? 3.848 -7.427 -3.612 1.00 97.25 121 GLN A C 1
ATOM 943 O O . GLN A 1 121 ? 3.048 -7.717 -2.727 1.00 97.25 121 GLN A O 1
ATOM 948 N N . ASN A 1 122 ? 5.156 -7.678 -3.476 1.00 97.12 122 ASN A N 1
ATOM 949 C CA . ASN A 1 122 ? 5.717 -8.270 -2.258 1.00 97.12 122 ASN A CA 1
ATOM 950 C C . ASN A 1 122 ? 5.587 -7.322 -1.057 1.00 97.12 122 ASN A C 1
ATOM 952 O O . ASN A 1 122 ? 5.283 -7.764 0.050 1.00 97.12 122 ASN A O 1
ATOM 956 N N . TRP A 1 123 ? 5.799 -6.021 -1.264 1.00 96.25 123 TRP A N 1
ATOM 957 C CA . TRP A 1 123 ? 5.608 -5.010 -0.224 1.00 96.25 123 TRP A CA 1
ATOM 958 C C . TRP A 1 123 ? 4.138 -4.934 0.220 1.00 96.25 123 TRP A C 1
ATOM 960 O O . TRP A 1 123 ? 3.836 -4.919 1.414 1.00 96.25 123 TRP A O 1
ATOM 970 N N . GLU A 1 124 ? 3.215 -4.959 -0.736 1.00 97.75 124 GLU A N 1
ATOM 971 C CA . GLU A 1 124 ? 1.773 -4.882 -0.496 1.00 97.75 124 GLU A CA 1
ATOM 972 C C . GLU A 1 124 ? 1.216 -6.146 0.155 1.00 97.75 124 GLU A C 1
ATOM 974 O O . GLU A 1 124 ? 0.373 -6.060 1.048 1.00 97.75 124 GLU A O 1
ATOM 979 N N . HIS A 1 125 ? 1.729 -7.313 -0.234 1.00 97.81 125 HIS A N 1
ATOM 980 C CA . HIS A 1 125 ? 1.373 -8.585 0.380 1.00 97.81 125 HIS A CA 1
ATOM 981 C C . HIS A 1 125 ? 1.828 -8.637 1.839 1.00 97.81 125 HIS A C 1
ATOM 983 O O . HIS A 1 125 ? 1.019 -8.949 2.705 1.00 97.81 125 HIS A O 1
ATOM 989 N N . ALA A 1 126 ? 3.058 -8.212 2.142 1.00 97.00 126 ALA A N 1
ATOM 990 C CA . ALA A 1 126 ? 3.542 -8.145 3.521 1.00 97.00 126 ALA A CA 1
ATOM 991 C C . ALA A 1 126 ? 2.703 -7.194 4.399 1.00 97.00 126 ALA A C 1
ATOM 993 O O . ALA A 1 126 ? 2.391 -7.516 5.548 1.00 97.00 126 ALA A O 1
ATOM 994 N N . MET A 1 127 ? 2.279 -6.044 3.855 1.00 97.44 127 MET A N 1
ATOM 995 C CA . MET A 1 127 ? 1.347 -5.144 4.547 1.00 97.44 127 MET A CA 1
ATOM 996 C C . MET A 1 127 ? -0.021 -5.808 4.784 1.00 97.44 127 MET A C 1
ATOM 998 O O . MET A 1 127 ? -0.603 -5.632 5.856 1.00 97.44 127 MET A O 1
ATOM 1002 N N . ALA A 1 128 ? -0.526 -6.589 3.825 1.00 97.44 128 ALA A N 1
ATOM 1003 C CA . ALA A 1 128 ? -1.780 -7.329 3.958 1.00 97.44 128 ALA A CA 1
ATOM 1004 C C . ALA A 1 128 ? -1.684 -8.476 4.985 1.00 97.44 128 ALA A C 1
ATOM 1006 O O . ALA A 1 128 ? -2.554 -8.581 5.848 1.00 97.44 128 ALA A O 1
ATOM 1007 N N . GLU A 1 129 ? -0.614 -9.277 4.968 1.00 96.56 129 GLU A N 1
ATOM 1008 C CA . GLU A 1 129 ? -0.345 -10.330 5.960 1.00 96.56 129 GLU A CA 1
ATOM 1009 C C . GLU A 1 129 ? -0.256 -9.749 7.380 1.00 96.56 129 GLU A C 1
ATOM 1011 O O . GLU A 1 129 ? -0.892 -10.257 8.307 1.00 96.56 129 GLU A O 1
ATOM 1016 N N . ALA A 1 130 ? 0.456 -8.628 7.551 1.00 94.94 130 ALA A N 1
ATOM 1017 C CA . ALA A 1 130 ? 0.568 -7.941 8.837 1.00 94.94 130 ALA A CA 1
ATOM 1018 C C . ALA A 1 130 ? -0.791 -7.438 9.365 1.00 94.94 130 ALA A C 1
ATOM 1020 O O . ALA A 1 130 ? -1.043 -7.520 10.570 1.00 94.94 130 ALA A O 1
ATOM 1021 N N . LEU A 1 131 ? -1.678 -6.961 8.480 1.00 95.00 131 LEU A N 1
ATOM 1022 C CA . LEU A 1 131 ? -3.054 -6.578 8.820 1.00 95.00 131 LEU A CA 1
ATOM 1023 C C . LEU A 1 131 ? -3.915 -7.797 9.187 1.00 95.00 131 LEU A C 1
ATOM 1025 O O . LEU A 1 131 ? -4.602 -7.761 10.208 1.00 95.00 131 LEU A O 1
ATOM 1029 N N . VAL A 1 132 ? -3.860 -8.879 8.400 1.00 94.62 132 VAL A N 1
ATOM 1030 C CA . VAL A 1 132 ? -4.586 -10.139 8.659 1.00 94.62 132 VAL A CA 1
ATOM 1031 C C . VAL A 1 132 ? -4.191 -10.730 10.012 1.00 94.62 132 VAL A C 1
ATOM 1033 O O . VAL A 1 132 ? -5.068 -11.114 10.783 1.00 94.62 132 VAL A O 1
ATOM 1036 N N . ALA A 1 133 ? -2.903 -10.696 10.362 1.00 92.81 133 ALA A N 1
ATOM 1037 C CA . ALA A 1 133 ? -2.400 -11.149 11.657 1.00 92.81 133 ALA A CA 1
ATOM 1038 C C . ALA A 1 133 ? -2.980 -10.379 12.865 1.00 92.81 133 ALA A C 1
ATOM 1040 O O . ALA A 1 133 ? -2.955 -10.899 13.978 1.00 92.81 133 ALA A O 1
ATOM 1041 N N . GLN A 1 134 ? -3.532 -9.170 12.673 1.00 90.81 134 GLN A N 1
ATOM 1042 C CA . GLN A 1 134 ? -4.231 -8.426 13.735 1.00 90.81 134 GLN A CA 1
ATOM 1043 C C . GLN A 1 134 ? -5.740 -8.718 13.796 1.00 90.81 134 GLN A C 1
ATOM 1045 O O . GLN A 1 134 ? -6.406 -8.280 14.732 1.00 90.81 134 GLN A O 1
ATOM 1050 N N . ARG A 1 135 ? -6.301 -9.469 12.838 1.00 86.94 135 ARG A N 1
ATOM 1051 C CA . ARG A 1 135 ? -7.730 -9.841 12.801 1.00 86.94 135 ARG A CA 1
ATOM 1052 C C . ARG A 1 135 ? -8.039 -11.127 13.578 1.00 86.94 135 ARG A C 1
ATOM 1054 O O . ARG A 1 135 ? -9.051 -11.768 13.315 1.00 86.94 135 ARG A O 1
ATOM 1061 N N . VAL A 1 136 ? -7.192 -11.513 14.534 1.00 79.00 136 VAL A N 1
ATOM 1062 C CA . VAL A 1 136 ? -7.471 -12.648 15.426 1.00 79.00 136 VAL A CA 1
ATOM 1063 C C . VAL A 1 136 ? -8.702 -12.326 16.275 1.00 79.00 136 VAL A C 1
ATOM 1065 O O . VAL A 1 136 ? -8.793 -11.258 16.881 1.00 79.00 136 VAL A O 1
ATOM 1068 N N . THR A 1 137 ? -9.659 -13.253 16.305 1.00 71.75 137 THR A N 1
ATOM 1069 C CA . THR A 1 137 ? -10.909 -13.129 17.060 1.00 71.75 137 THR A CA 1
ATOM 1070 C C . THR A 1 137 ? -10.626 -12.880 18.541 1.00 71.75 137 THR A C 1
ATOM 1072 O O . THR A 1 137 ? -9.994 -13.699 19.207 1.00 71.75 137 THR A O 1
ATOM 1075 N N . GLY A 1 138 ? -11.099 -11.746 19.065 1.00 66.69 138 GLY A N 1
ATOM 1076 C CA . GLY A 1 138 ? -10.959 -11.425 20.485 1.00 66.69 138 GLY A CA 1
ATOM 1077 C C . GLY A 1 138 ? -11.918 -12.237 21.372 1.00 66.69 138 GLY A C 1
ATOM 1078 O O . GLY A 1 138 ? -12.784 -12.948 20.859 1.00 66.69 138 GLY A O 1
ATOM 1079 N N . PRO A 1 139 ? -11.862 -12.066 22.709 1.00 58.47 139 PRO A N 1
ATOM 1080 C CA . PRO A 1 139 ? -12.759 -12.751 23.654 1.00 58.47 139 PRO A CA 1
ATOM 1081 C C . PRO A 1 139 ? -14.263 -12.536 23.405 1.00 58.47 139 PRO A C 1
ATOM 1083 O O . PRO A 1 139 ? -15.087 -13.262 23.945 1.00 58.47 139 PRO A O 1
ATOM 1086 N N . GLN A 1 140 ? -14.622 -11.532 22.599 1.00 68.75 140 GLN A N 1
ATOM 1087 C CA . GLN A 1 140 ? -15.993 -11.165 22.232 1.00 68.75 140 GLN A CA 1
ATOM 1088 C C . GLN A 1 140 ? -16.490 -11.851 20.941 1.00 68.75 140 GLN A C 1
ATOM 1090 O O . GLN A 1 140 ? -17.554 -11.505 20.436 1.00 68.75 140 GLN A O 1
ATOM 1095 N N . GLY A 1 141 ? -15.735 -12.800 20.373 1.00 77.81 141 GLY A N 1
ATOM 1096 C CA . GLY A 1 141 ? -16.184 -13.614 19.234 1.00 77.81 141 GLY A CA 1
ATOM 1097 C C . GLY A 1 141 ? -16.185 -12.910 17.870 1.00 77.81 141 GLY A C 1
ATOM 1098 O O . GLY A 1 141 ? -16.627 -13.499 16.889 1.00 77.81 141 GLY A O 1
ATOM 1099 N N . GLN A 1 142 ? -15.668 -11.682 17.783 1.00 77.88 142 GLN A N 1
ATOM 1100 C CA . GLN A 1 142 ? -15.492 -10.936 16.532 1.00 77.88 142 GLN A CA 1
ATOM 1101 C C . GLN A 1 142 ? -14.032 -10.466 16.376 1.00 77.88 142 GLN A C 1
ATOM 1103 O O . GLN A 1 142 ? -13.367 -10.189 17.384 1.00 77.88 142 GLN A O 1
ATOM 1108 N N . PRO A 1 143 ? -13.506 -10.371 15.141 1.00 82.38 143 PRO A N 1
ATOM 1109 C CA . PRO A 1 143 ? -12.212 -9.748 14.883 1.00 82.38 143 PRO A CA 1
ATOM 1110 C C . PRO A 1 143 ? -12.303 -8.224 15.095 1.00 82.38 143 PRO A C 1
ATOM 1112 O O . PRO A 1 143 ? -13.328 -7.621 14.762 1.00 82.38 143 PRO A O 1
ATOM 1115 N N . PRO A 1 144 ? -11.251 -7.568 15.615 1.00 87.62 144 PRO A N 1
ATOM 1116 C CA . PRO A 1 144 ? -11.253 -6.120 15.804 1.00 87.62 144 PRO A CA 1
ATOM 1117 C C . PRO A 1 144 ? -11.279 -5.363 14.466 1.00 87.62 144 PRO A C 1
ATOM 1119 O O . PRO A 1 144 ? -10.871 -5.875 13.418 1.00 87.62 144 PRO A O 1
ATOM 1122 N N . LEU A 1 145 ? -11.699 -4.095 14.515 1.00 89.88 145 LEU A N 1
ATOM 1123 C CA . LEU A 1 145 ? -11.423 -3.149 13.436 1.00 89.88 145 LEU A CA 1
ATOM 1124 C C . LEU A 1 145 ? -9.920 -2.837 13.426 1.00 89.88 145 LEU A C 1
ATOM 1126 O O . LEU A 1 145 ? -9.374 -2.366 14.422 1.00 89.88 145 LEU A O 1
ATOM 1130 N N . VAL A 1 146 ? -9.269 -3.075 12.289 1.00 93.31 146 VAL A N 1
ATOM 1131 C CA . VAL A 1 146 ? -7.849 -2.777 12.069 1.00 93.31 146 VAL A CA 1
ATOM 1132 C C . VAL A 1 146 ? -7.754 -1.653 11.041 1.00 93.31 146 VAL A C 1
ATOM 1134 O O . VAL A 1 146 ? -8.363 -1.742 9.977 1.00 93.31 146 VAL A O 1
ATOM 1137 N N . VAL A 1 147 ? -6.998 -0.598 11.351 1.00 94.50 147 VAL A N 1
ATOM 1138 C CA . VAL A 1 147 ? -6.816 0.570 10.473 1.00 94.50 147 VAL A CA 1
ATOM 1139 C C . VAL A 1 147 ? -5.368 0.618 9.990 1.00 94.50 147 VAL A C 1
ATOM 1141 O O . VAL A 1 147 ? -4.448 0.805 10.786 1.00 94.50 147 VAL A O 1
ATOM 1144 N N . GLY A 1 148 ? -5.162 0.450 8.683 1.00 94.44 148 GLY A N 1
ATOM 1145 C CA . GLY A 1 148 ? -3.853 0.580 8.043 1.00 94.44 148 GLY A CA 1
ATOM 1146 C C . GLY A 1 148 ? -3.595 2.011 7.571 1.00 94.44 148 GLY A C 1
ATOM 1147 O O . GLY A 1 148 ? -4.362 2.542 6.775 1.00 94.44 148 GLY A O 1
ATOM 1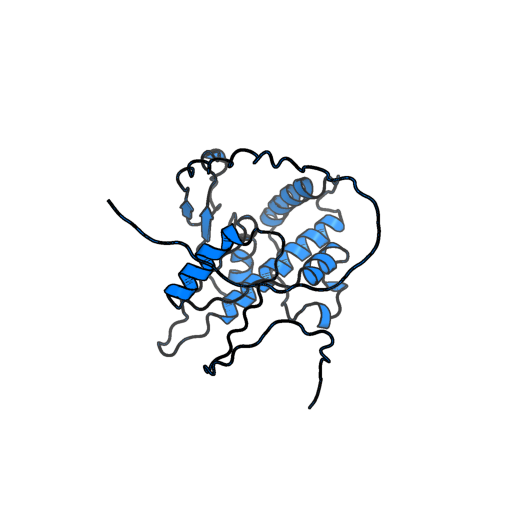148 N N . ILE A 1 149 ? -2.497 2.624 8.022 1.00 93.62 149 ILE A N 1
ATOM 1149 C CA . ILE A 1 149 ? -2.026 3.921 7.512 1.00 93.62 149 ILE A CA 1
ATOM 1150 C C . ILE A 1 149 ? -0.935 3.654 6.473 1.00 93.62 149 ILE A C 1
ATOM 1152 O O . ILE A 1 149 ? 0.204 3.344 6.821 1.00 93.62 149 ILE A O 1
ATOM 1156 N N . ILE A 1 150 ? -1.319 3.706 5.198 1.00 94.38 150 ILE A N 1
ATOM 1157 C CA . ILE A 1 150 ? -0.543 3.206 4.055 1.00 94.38 150 ILE A CA 1
ATOM 1158 C C . ILE A 1 150 ? -0.457 4.305 2.981 1.00 94.38 150 ILE A C 1
ATOM 1160 O O . ILE A 1 150 ? -1.347 5.148 2.872 1.00 94.38 150 ILE A O 1
ATOM 1164 N N . GLY A 1 151 ? 0.628 4.324 2.200 1.00 91.88 151 GLY A N 1
ATOM 1165 C CA . GLY A 1 151 ? 0.789 5.265 1.086 1.00 91.88 151 GLY A CA 1
AT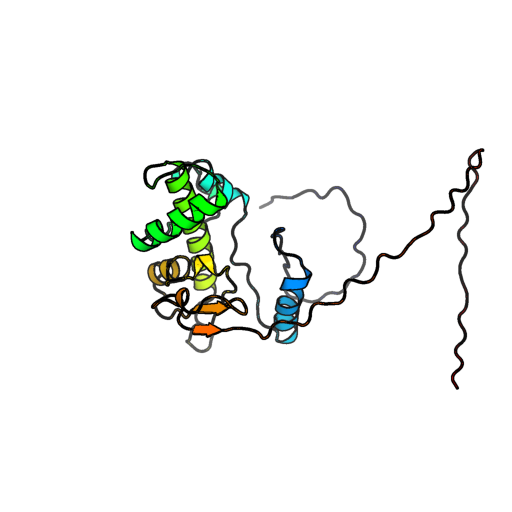OM 1166 C C . GLY A 1 151 ? -0.304 5.083 0.027 1.00 91.88 151 GLY A C 1
ATOM 1167 O O . GLY A 1 151 ? -0.590 3.959 -0.378 1.00 91.88 151 GLY A O 1
ATOM 1168 N N . SER A 1 152 ? -0.900 6.184 -0.441 1.00 92.38 152 SER A N 1
ATOM 1169 C CA . SER A 1 152 ? -2.096 6.164 -1.299 1.00 92.38 152 SER A CA 1
ATOM 1170 C C . SER A 1 152 ? -1.937 5.346 -2.586 1.00 92.38 152 SER A C 1
ATOM 1172 O O . SER A 1 152 ? -2.893 4.700 -3.007 1.00 92.38 152 SER A O 1
ATOM 1174 N N . GLY A 1 153 ? -0.738 5.309 -3.178 1.00 92.69 153 GLY A N 1
ATOM 1175 C CA . GLY A 1 153 ? -0.438 4.494 -4.363 1.00 92.69 153 GLY A CA 1
ATOM 1176 C C . GLY A 1 153 ? -0.734 2.997 -4.192 1.00 92.69 153 GLY A C 1
ATOM 1177 O O . GLY A 1 153 ? -1.188 2.373 -5.141 1.00 92.69 153 GLY A O 1
ATOM 1178 N N . HIS A 1 154 ? -0.590 2.458 -2.976 1.00 95.94 154 HIS A N 1
ATOM 1179 C CA . HIS A 1 154 ? -0.859 1.050 -2.644 1.00 95.94 154 HIS A CA 1
ATOM 1180 C C . HIS A 1 154 ? -2.335 0.754 -2.319 1.00 95.94 154 HIS A C 1
ATOM 1182 O O . HIS A 1 154 ? -2.665 -0.353 -1.892 1.00 95.94 154 HIS A O 1
ATOM 1188 N N . LEU A 1 155 ? -3.211 1.760 -2.435 1.00 96.81 155 LEU A N 1
ATOM 1189 C CA . LEU A 1 155 ? -4.642 1.687 -2.113 1.00 96.81 155 LEU A CA 1
ATOM 1190 C C . LEU A 1 155 ? -5.539 2.126 -3.285 1.00 96.81 155 LEU A C 1
ATOM 1192 O O . LEU A 1 155 ? -6.685 1.681 -3.370 1.00 96.81 155 LEU A O 1
ATOM 1196 N N . ARG A 1 156 ? -5.040 3.016 -4.161 1.00 95.06 156 ARG A N 1
ATOM 1197 C CA . ARG A 1 156 ? -5.789 3.579 -5.297 1.00 95.06 156 ARG A CA 1
ATOM 1198 C C . ARG A 1 156 ? -6.372 2.469 -6.183 1.00 95.06 156 ARG A C 1
ATOM 1200 O O . ARG A 1 156 ? -5.717 1.468 -6.462 1.00 95.06 156 ARG A O 1
ATOM 1207 N N . PHE A 1 157 ? -7.609 2.674 -6.633 1.00 96.31 157 PHE A N 1
ATOM 1208 C CA . PHE A 1 157 ? -8.351 1.769 -7.527 1.00 96.31 157 PHE A CA 1
ATOM 1209 C C . PHE A 1 157 ? -8.640 0.369 -6.954 1.00 96.31 157 PHE A C 1
ATOM 1211 O O . PHE A 1 157 ? -9.014 -0.543 -7.688 1.00 96.31 157 PHE A O 1
ATOM 1218 N N . GLY A 1 158 ? -8.465 0.175 -5.641 1.00 96.12 158 GLY A N 1
ATOM 1219 C CA . GLY A 1 158 ? -8.617 -1.133 -5.002 1.00 96.12 158 GLY A CA 1
ATOM 1220 C C . GLY A 1 158 ? -7.545 -2.154 -5.403 1.00 96.12 158 GLY A C 1
ATOM 1221 O O . GLY A 1 158 ? -7.734 -3.345 -5.130 1.00 96.12 158 GLY A O 1
ATOM 1222 N N . PHE A 1 159 ? -6.456 -1.693 -6.030 1.00 97.44 159 PHE A N 1
ATOM 1223 C CA . PHE A 1 159 ? -5.233 -2.451 -6.294 1.00 97.44 159 PHE A CA 1
ATOM 1224 C C . PHE A 1 159 ? -4.412 -2.631 -5.005 1.00 97.44 159 PHE A C 1
ATOM 1226 O O . PHE A 1 159 ? -4.908 -2.381 -3.907 1.00 97.44 159 PHE A O 1
ATOM 1233 N N . GLY A 1 160 ? -3.163 -3.088 -5.127 1.00 97.25 160 GLY A N 1
ATOM 1234 C CA . GLY A 1 160 ? -2.206 -3.147 -4.024 1.00 97.25 160 GLY A CA 1
ATOM 1235 C C . GLY A 1 160 ? -2.723 -3.880 -2.786 1.00 97.25 160 GLY A C 1
ATOM 1236 O O . GLY A 1 160 ? -3.162 -5.028 -2.872 1.00 97.25 160 GLY A O 1
ATOM 1237 N N . VAL A 1 161 ? -2.681 -3.232 -1.620 1.00 98.06 161 VAL A N 1
ATOM 1238 C CA . VAL A 1 161 ? -3.031 -3.860 -0.333 1.00 98.06 161 VAL A CA 1
ATOM 1239 C C . VAL A 1 161 ? -4.490 -4.347 -0.287 1.00 98.06 161 VAL A C 1
ATOM 1241 O O . VAL A 1 161 ? -4.687 -5.502 0.085 1.00 98.06 161 VAL A O 1
ATOM 1244 N N . PRO A 1 162 ? -5.519 -3.576 -0.701 1.00 97.88 162 PRO A N 1
ATOM 1245 C CA . PRO A 1 162 ? -6.881 -4.089 -0.874 1.00 97.88 162 PRO A CA 1
ATOM 1246 C C . PRO A 1 162 ? -6.996 -5.352 -1.741 1.00 97.88 162 PRO A C 1
ATOM 1248 O O . PRO A 1 162 ? -7.766 -6.248 -1.401 1.00 97.88 162 PRO A O 1
ATOM 1251 N N . HIS A 1 163 ? -6.231 -5.458 -2.832 1.00 98.06 163 HIS A N 1
ATOM 1252 C CA . HIS A 1 163 ? -6.207 -6.665 -3.672 1.00 98.06 163 HIS A CA 1
ATOM 1253 C C . HIS A 1 163 ? -5.584 -7.857 -2.936 1.00 98.06 163 HIS A C 1
ATOM 1255 O O . HIS A 1 163 ? -6.174 -8.936 -2.893 1.00 98.06 163 HIS A O 1
ATOM 1261 N N . GLN A 1 164 ? -4.444 -7.645 -2.274 1.00 98.25 164 GLN A N 1
ATOM 1262 C CA . GLN A 1 164 ? -3.774 -8.678 -1.476 1.00 98.25 164 GLN A CA 1
ATOM 1263 C C . GLN A 1 164 ? -4.629 -9.141 -0.282 1.00 98.25 164 GLN A C 1
ATOM 1265 O O . GLN A 1 164 ? -4.697 -10.335 -0.008 1.00 98.25 164 GLN A O 1
ATOM 1270 N N . LEU A 1 165 ? -5.348 -8.231 0.386 1.00 97.88 165 LEU A N 1
ATOM 1271 C CA . LEU A 1 165 ? -6.280 -8.557 1.474 1.00 97.88 165 LEU A CA 1
ATOM 1272 C C . LEU A 1 165 ? -7.417 -9.477 1.010 1.00 97.88 165 LEU A C 1
ATOM 1274 O O . LEU A 1 165 ? -7.705 -10.459 1.692 1.00 97.88 165 LEU A O 1
ATOM 1278 N N . ARG A 1 166 ? -8.016 -9.220 -0.162 1.00 97.12 166 ARG A N 1
ATOM 1279 C CA . ARG A 1 166 ? -9.018 -10.124 -0.757 1.00 97.12 166 ARG A CA 1
ATOM 1280 C C . ARG A 1 166 ? -8.403 -11.476 -1.130 1.00 97.12 166 ARG A C 1
ATOM 1282 O O . ARG A 1 166 ? -9.002 -12.508 -0.853 1.00 97.12 166 ARG A O 1
ATOM 1289 N N . GLY A 1 167 ? -7.176 -11.484 -1.660 1.00 96.94 167 GLY A N 1
ATOM 1290 C CA . GLY A 1 167 ? -6.404 -12.713 -1.901 1.00 96.94 167 GLY A CA 1
ATOM 1291 C C . GLY A 1 167 ? -6.127 -13.542 -0.635 1.00 96.94 167 GLY A C 1
ATOM 1292 O O . GLY A 1 167 ? -5.995 -14.759 -0.722 1.00 96.94 167 GLY A O 1
ATOM 1293 N N . LEU A 1 168 ? -6.102 -12.901 0.538 1.00 96.81 168 LEU A N 1
ATOM 1294 C CA . LEU A 1 168 ? -5.997 -13.529 1.862 1.00 96.81 168 LEU A CA 1
ATOM 1295 C C . LEU A 1 168 ? -7.370 -13.794 2.529 1.00 96.81 168 LEU A C 1
ATOM 1297 O O . LEU A 1 168 ? -7.424 -14.096 3.721 1.00 96.81 168 LEU A O 1
ATOM 1301 N N . GLY A 1 169 ? -8.484 -13.676 1.795 1.00 95.50 169 GLY A N 1
ATOM 1302 C CA . GLY A 1 169 ? -9.837 -13.954 2.297 1.00 95.50 169 GLY A CA 1
ATOM 1303 C C . GLY A 1 169 ? -10.466 -12.839 3.145 1.00 95.50 169 GLY A C 1
ATOM 1304 O O . GLY A 1 169 ? -11.363 -13.100 3.946 1.00 95.50 169 GLY A O 1
ATOM 1305 N N . VAL A 1 170 ? -9.999 -11.592 3.017 1.00 94.31 170 VAL A N 1
ATOM 1306 C CA . VAL A 1 170 ? -10.606 -10.420 3.668 1.00 94.31 170 VAL A CA 1
ATOM 1307 C C . VAL A 1 170 ? -11.369 -9.584 2.643 1.00 94.31 170 VAL A C 1
ATOM 1309 O O . VAL A 1 170 ? -10.811 -8.692 2.013 1.00 94.31 170 VAL A O 1
ATOM 1312 N N . ASP A 1 171 ? -12.674 -9.834 2.523 1.00 91.50 171 ASP A N 1
ATOM 1313 C CA . ASP A 1 171 ? -13.543 -9.110 1.578 1.00 91.50 171 ASP A CA 1
ATOM 1314 C C . ASP A 1 171 ? -13.970 -7.725 2.082 1.00 91.50 171 ASP A C 1
ATOM 1316 O O . ASP A 1 171 ? -14.152 -6.786 1.306 1.00 91.50 171 ASP A O 1
ATOM 1320 N N . ARG A 1 172 ? -14.124 -7.577 3.405 1.00 92.75 172 ARG A N 1
ATOM 1321 C CA . ARG A 1 172 ? -14.569 -6.333 4.056 1.00 92.75 172 ARG A CA 1
ATOM 1322 C C . ARG A 1 172 ? -13.411 -5.348 4.227 1.00 92.75 172 ARG A C 1
ATOM 1324 O O . ARG A 1 172 ? -12.958 -5.104 5.345 1.00 92.75 172 ARG A O 1
ATOM 1331 N N . VAL A 1 173 ? -12.948 -4.799 3.109 1.00 95.44 173 VAL A N 1
ATOM 1332 C CA . VAL A 1 173 ? -11.935 -3.736 3.038 1.00 95.44 173 VAL A CA 1
ATOM 1333 C C . VAL A 1 173 ? -12.618 -2.405 2.725 1.00 95.44 173 VAL A C 1
ATOM 1335 O O . VAL A 1 173 ? -13.550 -2.359 1.930 1.00 95.44 173 VAL A O 1
ATOM 1338 N N . THR A 1 174 ? -12.148 -1.321 3.341 1.00 96.75 174 THR A N 1
ATOM 1339 C CA . THR A 1 174 ? -12.590 0.048 3.043 1.00 96.75 174 THR A CA 1
ATOM 1340 C C . THR A 1 174 ? -11.370 0.957 2.985 1.00 96.75 174 THR A C 1
ATOM 1342 O O . THR A 1 174 ? -10.488 0.888 3.842 1.00 96.75 174 THR A O 1
ATOM 1345 N N . THR A 1 175 ? -11.316 1.798 1.961 1.00 96.94 175 THR A N 1
ATOM 1346 C CA . THR A 1 175 ? -10.205 2.686 1.628 1.00 96.94 175 THR A CA 1
ATOM 1347 C C . THR A 1 175 ? -10.638 4.142 1.743 1.00 96.94 175 THR A C 1
ATOM 1349 O O . THR A 1 175 ? -11.670 4.546 1.209 1.00 96.94 175 THR A O 1
ATOM 1352 N N . LEU A 1 176 ? -9.837 4.946 2.444 1.00 95.69 176 LEU A N 1
ATOM 1353 C CA . LEU A 1 176 ? -10.024 6.391 2.532 1.00 95.69 176 LEU A CA 1
ATOM 1354 C C . LEU A 1 176 ? -8.757 7.081 2.036 1.00 95.69 176 LEU A C 1
ATOM 1356 O O . LEU A 1 176 ? -7.672 6.804 2.552 1.00 95.69 176 LEU A O 1
ATOM 1360 N N . LEU A 1 177 ? -8.886 7.977 1.056 1.00 93.75 177 LEU A N 1
ATOM 1361 C CA . LEU A 1 177 ? -7.743 8.684 0.477 1.00 93.75 177 LEU A CA 1
ATOM 1362 C C . LEU A 1 177 ? -7.788 10.198 0.733 1.00 93.75 177 LEU A C 1
ATOM 1364 O O . LEU A 1 177 ? -8.793 10.836 0.405 1.00 93.75 177 LEU A O 1
ATOM 1368 N N . PRO A 1 178 ? -6.694 10.795 1.248 1.00 89.69 178 PRO A N 1
ATOM 1369 C CA . PRO A 1 178 ? -6.532 12.238 1.234 1.00 89.69 178 PRO A CA 1
ATOM 1370 C C . PRO A 1 178 ? -6.269 12.708 -0.201 1.00 89.69 178 PRO A C 1
ATOM 1372 O O . PRO A 1 178 ? -5.415 12.151 -0.896 1.00 89.69 178 PRO A O 1
ATOM 1375 N N . LEU A 1 179 ? -6.976 13.755 -0.616 1.00 85.50 179 LEU A N 1
ATOM 1376 C CA . LEU A 1 179 ? -6.716 14.502 -1.843 1.00 85.50 179 LEU A CA 1
ATOM 1377 C C . LEU A 1 179 ? -6.066 15.844 -1.508 1.00 85.50 179 LEU A C 1
ATOM 1379 O O . LEU A 1 179 ? -6.322 16.444 -0.458 1.00 85.50 179 LEU A O 1
ATOM 1383 N N . SER A 1 180 ? -5.225 16.324 -2.417 1.00 79.88 180 SER A N 1
ATOM 1384 C CA . SER A 1 180 ? -4.567 17.621 -2.277 1.00 79.88 180 SER A CA 1
ATOM 1385 C C . SER A 1 180 ? -5.589 18.757 -2.442 1.00 79.88 180 SER A C 1
ATOM 1387 O O . SER A 1 180 ? -6.487 18.651 -3.281 1.00 79.88 180 SER A O 1
ATOM 1389 N N . PRO A 1 181 ? -5.474 19.880 -1.708 1.00 72.75 181 PRO A N 1
ATOM 1390 C CA . PRO A 1 181 ? -6.315 21.047 -1.958 1.00 72.75 181 PRO A CA 1
ATOM 1391 C C . PRO A 1 181 ? -6.108 21.558 -3.393 1.00 72.75 181 PRO A C 1
ATOM 1393 O O . PRO A 1 181 ? -5.023 22.031 -3.729 1.00 72.75 181 PRO A O 1
ATOM 1396 N N . GLY A 1 182 ? -7.145 21.458 -4.229 1.00 70.81 182 GLY A N 1
ATOM 1397 C CA . GLY A 1 182 ? -7.074 21.799 -5.655 1.00 70.81 182 GLY A CA 1
ATOM 1398 C C . GLY A 1 182 ? -6.614 20.666 -6.585 1.00 70.81 182 GLY A C 1
ATOM 1399 O O . GLY A 1 182 ? -6.271 20.952 -7.728 1.00 70.81 182 GLY A O 1
ATOM 1400 N N . GLU A 1 183 ? -6.597 19.406 -6.133 1.00 75.75 183 GLU A N 1
ATOM 1401 C CA . GLU A 1 183 ? -6.493 18.240 -7.029 1.00 75.75 183 GLU A CA 1
ATOM 1402 C C . GLU A 1 183 ? -7.677 18.259 -8.020 1.00 75.75 183 GLU A C 1
ATOM 1404 O O . GLU A 1 183 ? -8.815 18.510 -7.617 1.00 75.75 183 GLU A O 1
ATOM 1409 N N . ASP A 1 184 ? -7.414 18.070 -9.319 1.00 76.69 184 ASP A N 1
ATOM 1410 C CA . ASP A 1 184 ? -8.451 18.160 -10.357 1.00 76.69 184 ASP A CA 1
ATOM 1411 C C . ASP A 1 184 ? -9.522 17.086 -10.109 1.00 76.69 184 ASP A C 1
ATOM 1413 O O . ASP A 1 184 ? -9.216 15.895 -10.020 1.00 76.69 184 ASP A O 1
ATOM 1417 N N . CYS A 1 185 ? -10.792 17.494 -10.033 1.00 81.12 185 CYS A N 1
ATOM 1418 C CA . CYS A 1 185 ? -11.924 16.586 -9.862 1.00 81.12 185 CYS A CA 1
ATOM 1419 C C . CYS A 1 185 ? -11.979 15.487 -10.941 1.00 81.12 185 CYS A C 1
ATOM 1421 O O . CYS A 1 185 ? -12.549 14.428 -10.696 1.00 81.12 185 CYS A O 1
ATOM 1423 N N . ARG A 1 186 ? -11.362 15.696 -12.113 1.00 81.88 186 ARG A N 1
ATOM 1424 C CA . ARG A 1 186 ? -11.207 14.684 -13.177 1.00 81.88 186 ARG A CA 1
ATOM 1425 C C . ARG A 1 186 ? -10.312 13.504 -12.784 1.00 81.88 186 ARG A C 1
ATOM 1427 O O . ARG A 1 186 ? -10.444 12.426 -13.362 1.00 81.88 186 ARG A O 1
ATOM 1434 N N . GLU A 1 187 ? -9.434 13.673 -11.797 1.00 78.62 187 GLU A N 1
ATOM 1435 C CA . GLU A 1 187 ? -8.636 12.579 -11.235 1.00 78.62 187 GLU A CA 1
ATOM 1436 C C . GLU A 1 187 ? -9.405 11.755 -10.187 1.00 78.62 187 GLU A C 1
ATOM 1438 O O . GLU A 1 187 ? -9.003 10.634 -9.867 1.00 78.62 187 GLU A O 1
ATOM 1443 N N . ILE A 1 188 ? -10.568 12.238 -9.729 1.00 87.50 188 ILE A N 1
ATOM 1444 C CA . ILE A 1 188 ? -11.505 11.487 -8.882 1.00 87.50 188 ILE A CA 1
ATOM 1445 C C . ILE A 1 188 ? -12.358 10.569 -9.768 1.00 87.50 188 ILE A C 1
ATOM 1447 O O . ILE A 1 188 ? -13.504 10.858 -10.108 1.00 87.50 188 ILE A O 1
ATOM 1451 N N . ARG A 1 189 ? -11.764 9.449 -10.183 1.00 88.25 189 ARG A N 1
ATOM 1452 C CA . ARG A 1 189 ? -12.394 8.474 -11.089 1.00 88.25 189 ARG A CA 1
ATOM 1453 C C . ARG A 1 189 ? -13.121 7.365 -10.308 1.00 88.25 189 ARG A C 1
ATOM 1455 O O . ARG A 1 189 ? -12.730 7.069 -9.175 1.00 88.25 189 ARG A O 1
ATOM 1462 N N . PRO A 1 190 ? -14.140 6.703 -10.893 1.00 90.12 190 PRO A N 1
ATOM 1463 C CA . PRO A 1 190 ? -14.787 5.544 -10.281 1.00 90.12 190 PRO A CA 1
ATOM 1464 C C . PRO A 1 190 ? -13.776 4.486 -9.819 1.00 90.12 190 PRO A C 1
ATOM 1466 O O . PRO A 1 190 ? -12.808 4.188 -10.517 1.00 90.12 190 PRO A O 1
ATOM 1469 N N . GLY A 1 191 ? -13.998 3.939 -8.624 1.00 91.81 191 GLY A N 1
ATOM 1470 C CA . GLY A 1 191 ? -13.121 2.948 -7.999 1.00 91.81 191 GLY A CA 1
ATOM 1471 C C . GLY A 1 191 ? -11.883 3.506 -7.287 1.00 91.81 191 GLY A C 1
ATOM 1472 O O . GLY A 1 191 ? -11.246 2.738 -6.576 1.00 91.81 191 GLY A O 1
ATOM 1473 N N . LEU A 1 192 ? -11.542 4.801 -7.417 1.00 94.19 192 LEU A N 1
ATOM 1474 C CA . LEU A 1 192 ? -10.327 5.399 -6.827 1.00 94.19 192 LEU A CA 1
ATOM 1475 C C . LEU A 1 192 ? -10.133 5.044 -5.340 1.00 94.19 192 LEU A C 1
ATOM 1477 O O . LEU A 1 192 ? -9.021 4.683 -4.953 1.00 94.19 192 LEU A O 1
ATOM 1481 N N . ALA A 1 193 ? -11.201 5.154 -4.549 1.00 95.81 193 ALA A N 1
ATOM 1482 C CA . ALA A 1 193 ? -11.328 4.704 -3.164 1.00 95.81 193 ALA A CA 1
ATOM 1483 C C . ALA A 1 193 ? -12.818 4.624 -2.781 1.00 95.81 193 ALA A C 1
ATOM 1485 O O . ALA A 1 193 ? -13.664 5.156 -3.502 1.00 95.81 193 ALA A O 1
ATOM 1486 N N . ASP A 1 194 ? -13.134 4.021 -1.633 1.00 96.31 194 ASP A N 1
ATOM 1487 C CA . ASP A 1 194 ? -14.499 4.001 -1.079 1.00 96.31 194 ASP A CA 1
ATOM 1488 C C . ASP A 1 194 ? -14.925 5.386 -0.560 1.00 96.31 194 ASP A C 1
ATOM 1490 O O . ASP A 1 194 ? -16.094 5.758 -0.639 1.00 96.31 194 ASP A O 1
ATOM 1494 N N . ALA A 1 195 ? -13.965 6.170 -0.057 1.00 94.69 195 ALA A N 1
ATOM 1495 C CA . ALA A 1 195 ? -14.148 7.577 0.275 1.00 94.69 195 ALA A CA 1
ATOM 1496 C C . ALA A 1 195 ? -12.886 8.401 -0.025 1.00 94.69 195 ALA A C 1
ATOM 1498 O O . ALA A 1 195 ? -11.752 7.938 0.121 1.00 94.69 195 ALA A O 1
ATOM 1499 N N . VAL A 1 196 ? -13.086 9.667 -0.385 1.00 92.69 196 VAL A N 1
ATOM 1500 C CA . VAL A 1 196 ? -12.021 10.666 -0.531 1.00 92.69 196 VAL A CA 1
ATOM 1501 C C . VAL A 1 196 ? -12.293 11.852 0.386 1.00 92.69 196 VAL A C 1
ATOM 1503 O O . VAL A 1 196 ? -13.449 12.191 0.638 1.00 92.69 196 VAL A O 1
ATOM 1506 N N . PHE A 1 197 ? -11.240 12.481 0.903 1.00 90.00 197 PHE A N 1
ATOM 1507 C CA . PHE A 1 197 ? -11.360 13.637 1.790 1.00 90.00 197 PHE A CA 1
ATOM 1508 C C . PHE A 1 197 ? -10.265 14.671 1.523 1.00 90.00 197 PHE A C 1
ATOM 1510 O O . PHE A 1 197 ? -9.152 14.340 1.125 1.00 90.00 197 PHE A O 1
ATOM 1517 N N . THR A 1 198 ? -10.575 15.939 1.776 1.00 86.94 198 THR A N 1
ATOM 1518 C CA . THR A 1 198 ? -9.639 17.065 1.669 1.00 86.94 198 THR A CA 1
ATOM 1519 C C . THR A 1 198 ? -9.534 17.770 3.009 1.00 86.94 198 THR A C 1
ATOM 1521 O O . THR A 1 198 ? -10.554 18.014 3.655 1.00 86.94 198 THR A O 1
ATOM 1524 N N . PHE A 1 199 ? -8.331 18.185 3.394 1.00 81.12 199 PHE A N 1
ATOM 1525 C CA . PHE A 1 199 ? -8.163 19.146 4.482 1.00 81.12 199 PHE A CA 1
ATOM 1526 C C . PHE A 1 199 ? -8.192 20.581 3.938 1.00 81.12 199 PHE A C 1
ATOM 1528 O O . PHE A 1 199 ? -7.745 20.808 2.809 1.00 81.12 199 PHE A O 1
ATOM 1535 N N . PRO A 1 200 ? -8.678 21.571 4.711 1.00 77.31 200 PRO A N 1
ATOM 1536 C CA . PRO A 1 200 ? -8.426 22.968 4.382 1.00 77.31 200 PRO A CA 1
ATOM 1537 C C . PRO A 1 200 ? -6.912 23.204 4.320 1.00 77.31 200 PRO A C 1
ATOM 1539 O O . PRO A 1 200 ? -6.149 22.619 5.090 1.00 77.31 200 PRO A O 1
ATOM 1542 N N . LYS A 1 201 ? -6.469 24.063 3.399 1.00 71.69 201 LYS A N 1
ATOM 1543 C CA . LYS A 1 201 ? -5.053 24.418 3.268 1.00 71.69 201 LYS A CA 1
ATOM 1544 C C . LYS A 1 201 ? -4.571 25.050 4.576 1.00 71.69 201 LYS A C 1
ATOM 1546 O O . LYS A 1 201 ? -5.016 26.146 4.914 1.00 71.69 201 LYS A O 1
ATOM 1551 N N . GLU A 1 202 ? -3.664 24.379 5.286 1.00 66.81 202 GLU A N 1
ATOM 1552 C CA . GLU A 1 202 ? -3.037 24.965 6.472 1.00 66.81 202 GLU A CA 1
ATOM 1553 C C . GLU A 1 202 ? -2.359 26.295 6.092 1.00 66.81 202 GLU A C 1
ATOM 1555 O O . GLU A 1 202 ? -1.693 26.374 5.048 1.00 66.81 202 GLU A O 1
ATOM 1560 N N . PRO A 1 203 ? -2.527 27.360 6.898 1.00 59.59 203 PRO A N 1
ATOM 1561 C CA . PRO A 1 203 ? -1.802 28.599 6.677 1.00 59.59 203 PRO A CA 1
ATOM 1562 C C . PRO A 1 203 ? -0.306 28.307 6.800 1.00 59.59 203 PRO A C 1
ATOM 1564 O O . PRO A 1 203 ? 0.138 27.718 7.784 1.00 59.59 203 PRO A O 1
ATOM 1567 N N . ALA A 1 204 ? 0.470 28.706 5.790 1.00 63.06 204 ALA A N 1
ATOM 1568 C CA . ALA A 1 204 ? 1.899 28.432 5.759 1.00 63.06 204 ALA A CA 1
ATOM 1569 C C . ALA A 1 204 ? 2.569 28.984 7.024 1.00 63.06 204 ALA A C 1
ATOM 1571 O O . ALA A 1 204 ? 2.507 30.188 7.284 1.00 63.06 204 ALA A O 1
ATOM 1572 N N . THR A 1 205 ? 3.216 28.110 7.798 1.00 59.28 205 THR A N 1
ATOM 1573 C CA . THR A 1 205 ? 3.979 28.513 8.980 1.00 59.28 205 THR A CA 1
ATOM 1574 C C . THR A 1 205 ? 5.004 29.564 8.553 1.00 59.28 205 THR A C 1
ATOM 1576 O O . THR A 1 205 ? 5.813 29.265 7.669 1.00 59.28 205 THR A O 1
ATOM 1579 N N . PRO A 1 206 ? 5.001 30.782 9.131 1.00 60.00 206 PRO A N 1
ATOM 1580 C CA . PRO A 1 206 ? 5.945 31.812 8.730 1.00 60.00 206 PRO A CA 1
ATOM 1581 C C . PRO A 1 206 ? 7.373 31.293 8.877 1.00 60.00 206 PRO A C 1
ATOM 1583 O O . PRO A 1 206 ? 7.786 30.899 9.971 1.00 60.00 206 PRO A O 1
ATOM 1586 N N . VAL A 1 207 ? 8.128 31.282 7.775 1.00 68.12 207 VAL A N 1
ATOM 1587 C CA . VAL A 1 207 ? 9.557 30.968 7.819 1.00 68.12 207 VAL A CA 1
ATOM 1588 C C . VAL A 1 207 ? 10.197 32.014 8.720 1.00 68.12 207 VAL A C 1
ATOM 1590 O O . VAL A 1 207 ? 10.204 33.200 8.389 1.00 68.12 207 VAL A O 1
ATOM 1593 N N . ALA A 1 208 ? 10.687 31.585 9.885 1.00 66.44 208 ALA A N 1
ATOM 1594 C CA . ALA A 1 208 ? 11.349 32.488 10.813 1.00 66.44 208 ALA A CA 1
ATOM 1595 C C . ALA A 1 208 ? 12.501 33.184 10.065 1.00 66.44 208 ALA A C 1
ATOM 1597 O O . ALA A 1 208 ? 13.310 32.484 9.445 1.00 66.44 208 ALA A O 1
ATOM 1598 N N . PRO A 1 209 ? 12.580 34.529 10.083 1.00 65.69 209 PRO A N 1
ATOM 1599 C CA . PRO A 1 209 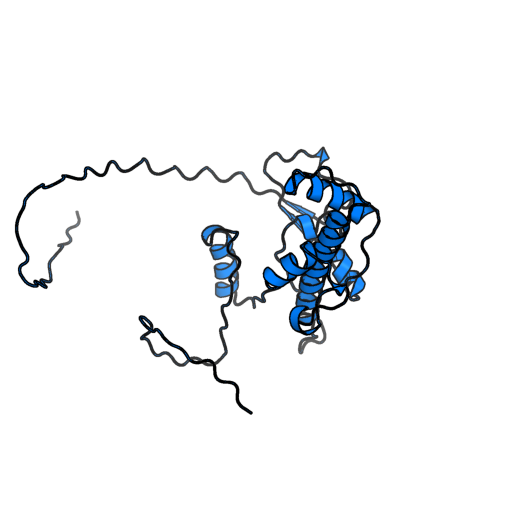? 13.567 35.247 9.291 1.00 65.69 209 PRO A CA 1
ATOM 1600 C C . PRO A 1 209 ? 14.980 34.773 9.656 1.00 65.69 209 PRO A C 1
ATOM 1602 O O . PRO A 1 209 ? 15.238 34.475 10.833 1.00 65.69 209 PRO A O 1
ATOM 1605 N N . PRO A 1 210 ? 15.900 34.686 8.676 1.00 66.81 210 PRO A N 1
ATOM 1606 C CA . PRO A 1 210 ? 17.249 34.198 8.918 1.00 66.81 210 PRO A CA 1
ATOM 1607 C C . PRO A 1 210 ? 17.904 35.041 10.011 1.00 66.81 210 PRO A C 1
ATOM 1609 O O . PRO A 1 210 ? 18.090 36.250 9.869 1.00 66.81 210 PRO A O 1
ATOM 1612 N N . ARG A 1 211 ? 18.243 34.402 11.135 1.00 70.56 211 ARG A N 1
ATOM 1613 C CA . ARG A 1 211 ? 18.924 35.081 12.237 1.00 70.56 211 ARG A CA 1
ATOM 1614 C C . ARG A 1 211 ? 20.350 35.390 11.800 1.00 70.56 211 ARG A C 1
ATOM 1616 O O . ARG A 1 211 ? 21.182 34.486 11.738 1.00 70.56 211 ARG A O 1
ATOM 1623 N N . LEU A 1 212 ? 20.623 36.663 11.519 1.00 55.97 212 LEU A N 1
ATOM 1624 C CA . LEU A 1 212 ? 21.961 37.162 11.213 1.00 55.97 212 LEU A CA 1
ATOM 1625 C C . LEU A 1 212 ? 22.858 37.042 12.457 1.00 55.97 212 LEU A C 1
ATOM 1627 O O . LEU A 1 212 ? 22.950 37.953 13.277 1.00 55.97 212 LEU A O 1
ATOM 1631 N N . GLY A 1 213 ? 23.496 35.885 12.619 1.00 49.94 213 GLY A N 1
ATOM 1632 C CA . GLY A 1 213 ? 24.496 35.655 13.654 1.00 49.94 213 GLY A CA 1
ATOM 1633 C C . GLY A 1 213 ? 25.844 36.222 13.226 1.00 49.94 213 GLY A C 1
ATOM 1634 O O . GLY A 1 213 ? 26.558 35.587 12.452 1.00 49.94 213 GLY A O 1
ATOM 1635 N N . SER A 1 214 ? 26.219 37.392 13.745 1.00 44.56 214 SER A N 1
ATOM 1636 C CA . SER A 1 214 ? 27.559 37.941 13.545 1.00 44.56 214 SER A CA 1
ATOM 1637 C C . SER A 1 214 ? 28.594 37.117 14.317 1.00 44.56 214 SER A C 1
ATOM 1639 O O . SER A 1 214 ? 28.750 37.233 15.534 1.00 44.56 214 SER A O 1
ATOM 1641 N N . LYS A 1 215 ? 29.346 36.274 13.601 1.00 42.12 215 LYS A N 1
ATOM 1642 C CA . LYS A 1 215 ? 30.583 35.699 14.135 1.00 42.12 215 LYS A CA 1
ATOM 1643 C C . LYS A 1 215 ? 31.627 36.813 14.215 1.00 42.12 215 LYS A C 1
ATOM 1645 O O . LYS A 1 215 ? 32.217 37.172 13.203 1.00 42.12 215 LYS A O 1
ATOM 1650 N N . HIS A 1 216 ? 31.852 37.351 15.411 1.00 36.69 216 HIS A N 1
ATOM 1651 C CA . HIS A 1 216 ? 33.084 38.087 15.684 1.00 36.69 216 HIS A CA 1
ATOM 1652 C C . HIS A 1 216 ? 34.236 37.085 15.698 1.00 36.69 216 HIS A C 1
ATOM 1654 O O . HIS A 1 216 ? 34.418 36.363 16.681 1.00 36.69 216 HIS A O 1
ATOM 1660 N N . ASP A 1 217 ? 34.989 37.032 14.604 1.00 34.22 217 ASP A N 1
ATOM 1661 C CA . ASP A 1 217 ? 36.255 36.316 14.578 1.00 34.22 217 ASP A CA 1
ATOM 1662 C C . ASP A 1 217 ? 37.263 37.062 15.463 1.00 34.22 217 ASP A C 1
ATOM 1664 O O . ASP A 1 217 ? 37.671 38.187 15.170 1.00 34.22 217 ASP A O 1
ATOM 1668 N N . ARG A 1 218 ? 37.613 36.459 16.603 1.00 38.53 218 ARG A N 1
ATOM 1669 C CA . ARG A 1 218 ? 38.711 36.928 17.448 1.00 38.53 218 ARG A CA 1
ATOM 1670 C C . ARG A 1 218 ? 39.966 36.168 17.053 1.00 38.53 218 ARG A C 1
ATOM 1672 O O . ARG A 1 218 ? 40.358 35.221 17.731 1.00 38.53 218 ARG A O 1
ATOM 1679 N N . SER A 1 219 ? 40.620 36.639 15.999 1.00 35.94 219 SER A N 1
ATOM 1680 C CA . SER A 1 219 ? 41.985 36.237 15.685 1.00 35.94 219 SER A CA 1
ATOM 1681 C C . SER A 1 219 ? 42.918 36.617 16.843 1.00 35.94 219 SER A C 1
ATOM 1683 O O . SER A 1 219 ? 43.180 37.792 17.104 1.00 35.94 219 SER A O 1
ATOM 1685 N N . ARG A 1 220 ? 43.420 35.617 17.574 1.00 34.06 220 ARG A N 1
ATOM 1686 C CA . ARG A 1 220 ? 44.590 35.759 18.450 1.00 34.06 220 ARG A CA 1
ATOM 1687 C C . ARG A 1 220 ? 45.320 34.429 18.598 1.00 34.06 220 ARG A C 1
ATOM 1689 O O . ARG A 1 220 ? 44.700 33.399 18.846 1.00 34.06 220 ARG A O 1
ATOM 1696 N N . ASN A 1 221 ? 46.636 34.505 18.437 1.00 36.84 221 ASN A N 1
ATOM 1697 C CA . ASN A 1 221 ? 47.576 33.414 18.655 1.00 36.84 221 ASN A CA 1
ATOM 1698 C C . ASN A 1 221 ? 47.640 32.979 20.134 1.00 36.84 221 ASN A C 1
ATOM 1700 O O . ASN A 1 221 ? 47.160 33.677 21.028 1.00 36.84 221 ASN A O 1
ATOM 1704 N N . ASP A 1 222 ? 48.353 31.867 20.320 1.00 34.44 222 ASP A N 1
ATOM 1705 C CA . ASP A 1 222 ? 49.014 31.379 21.537 1.00 34.44 222 ASP A CA 1
ATOM 1706 C C . ASP A 1 222 ? 48.222 30.528 22.554 1.00 34.44 222 ASP A C 1
ATOM 1708 O O . ASP A 1 222 ? 47.622 31.017 23.506 1.00 34.44 222 ASP A O 1
ATOM 1712 N N . THR A 1 223 ? 48.428 29.209 22.393 1.00 33.22 223 THR A N 1
ATOM 1713 C CA . THR A 1 223 ? 48.999 28.292 23.413 1.00 33.22 223 THR A CA 1
ATOM 1714 C C . THR A 1 223 ? 48.082 27.823 24.577 1.00 33.22 223 THR A C 1
ATOM 1716 O O . THR A 1 223 ? 47.317 28.601 25.141 1.00 33.22 223 THR A O 1
ATOM 1719 N N . PRO A 1 224 ? 48.086 26.519 24.953 1.00 43.62 224 PRO A N 1
ATOM 1720 C CA . PRO A 1 224 ? 46.967 25.919 25.693 1.00 43.62 224 PRO A CA 1
ATOM 1721 C C . PRO A 1 224 ? 47.075 26.037 27.223 1.00 43.62 224 PRO A C 1
ATOM 1723 O O . PRO A 1 224 ? 48.127 25.779 27.806 1.00 43.62 224 PRO A O 1
ATOM 1726 N N . GLY A 1 225 ? 45.950 26.311 27.899 1.00 29.64 225 GLY A N 1
ATOM 1727 C CA . GLY A 1 225 ? 45.929 26.475 29.357 1.00 29.64 225 GLY A CA 1
ATOM 1728 C C . GLY A 1 225 ? 44.588 26.223 30.060 1.00 29.64 225 GLY A C 1
ATOM 1729 O O . GLY A 1 225 ? 43.786 27.135 30.198 1.00 29.64 225 GLY A O 1
ATOM 1730 N N . ARG A 1 226 ? 44.462 25.017 30.639 1.00 31.28 226 ARG A N 1
ATOM 1731 C CA . ARG A 1 226 ? 43.660 24.641 31.832 1.00 31.28 226 ARG A CA 1
ATOM 1732 C C . ARG A 1 226 ? 42.122 24.791 31.831 1.00 31.28 226 ARG A C 1
ATOM 1734 O O . ARG A 1 226 ? 41.498 25.536 31.092 1.00 31.28 226 ARG A O 1
ATOM 1741 N N . ALA A 1 227 ? 41.518 23.983 32.706 1.00 36.81 227 ALA A N 1
ATOM 1742 C CA . ALA A 1 227 ? 40.079 23.824 32.892 1.00 36.81 227 ALA A CA 1
ATOM 1743 C C . ALA A 1 227 ? 39.440 24.932 33.748 1.00 36.81 227 ALA A C 1
ATOM 1745 O O . ALA A 1 227 ? 40.094 25.520 34.608 1.00 36.81 227 ALA A O 1
ATOM 1746 N N . GLY A 1 228 ? 38.125 25.119 33.589 1.00 29.28 228 GLY A N 1
ATOM 1747 C CA . GLY A 1 228 ? 37.316 25.986 34.447 1.00 29.28 228 GLY A CA 1
ATOM 1748 C C . GLY A 1 228 ? 35.823 25.656 34.385 1.00 29.28 228 GLY A C 1
ATOM 1749 O O . GLY A 1 228 ? 35.112 26.143 33.512 1.00 29.28 228 GLY A O 1
ATOM 1750 N N . CYS A 1 229 ? 35.331 24.861 35.338 1.00 30.55 229 CYS A N 1
ATOM 1751 C CA . CYS A 1 229 ? 33.901 24.821 35.658 1.00 30.55 229 CYS A CA 1
ATOM 1752 C C . CYS A 1 229 ? 33.540 26.048 36.504 1.00 30.55 229 CYS A C 1
ATOM 1754 O O . CYS A 1 229 ? 34.209 26.297 37.503 1.00 30.55 229 CYS A O 1
ATOM 1756 N N . LEU A 1 230 ? 32.445 26.746 36.190 1.00 28.75 230 LEU A N 1
ATOM 1757 C CA . LEU A 1 230 ? 31.809 27.694 37.114 1.00 28.75 230 LEU A CA 1
ATOM 1758 C C . LEU A 1 230 ? 30.292 27.772 36.880 1.00 28.75 230 LEU A C 1
ATOM 1760 O O . LEU A 1 230 ? 29.795 27.498 35.790 1.00 28.75 230 LEU A O 1
ATOM 1764 N N . PHE A 1 231 ? 29.551 28.041 37.957 1.00 26.95 231 PHE A N 1
ATOM 1765 C CA . PHE A 1 231 ? 28.161 27.608 38.149 1.00 26.95 231 PHE A CA 1
ATOM 1766 C C . PHE A 1 231 ? 27.348 28.720 38.846 1.00 26.95 231 PHE A C 1
ATOM 1768 O O . PHE A 1 231 ? 27.843 29.272 39.824 1.00 26.95 231 PHE A O 1
ATOM 1775 N N . ARG A 1 232 ? 26.079 28.956 38.438 1.00 30.09 232 ARG A N 1
ATOM 1776 C CA . ARG A 1 232 ? 25.106 29.951 39.005 1.00 30.09 232 ARG A CA 1
ATOM 1777 C C . ARG A 1 232 ? 25.564 31.428 38.905 1.00 30.09 232 ARG A C 1
ATOM 1779 O O . ARG A 1 232 ? 26.743 31.708 38.822 1.00 30.09 232 ARG A O 1
ATOM 1786 N N . GLY A 1 233 ? 24.712 32.459 38.915 1.00 26.12 233 GLY A N 1
ATOM 1787 C CA . GLY A 1 233 ? 23.246 32.631 38.968 1.00 26.12 233 GLY A CA 1
ATOM 1788 C C . GLY A 1 233 ? 22.946 34.155 38.960 1.00 26.12 233 GLY A C 1
ATOM 1789 O O . GLY A 1 233 ? 23.885 34.939 38.946 1.00 26.12 233 GLY A O 1
ATOM 1790 N N . ARG A 1 234 ? 21.719 34.696 38.999 1.00 30.19 234 ARG A N 1
ATOM 1791 C CA . ARG A 1 234 ? 20.344 34.173 39.170 1.00 30.19 234 ARG A CA 1
ATOM 1792 C C . ARG A 1 234 ? 19.383 35.146 38.440 1.00 30.19 234 ARG A C 1
ATOM 1794 O O . ARG A 1 234 ? 19.675 36.338 38.446 1.00 30.19 234 ARG A O 1
ATOM 1801 N N . TYR A 1 235 ? 18.220 34.718 37.927 1.00 30.88 235 TYR A N 1
ATOM 1802 C CA . TYR A 1 235 ? 17.195 35.659 37.419 1.00 30.88 235 TYR A CA 1
ATOM 1803 C C . TYR A 1 235 ? 16.113 35.921 38.481 1.00 30.88 235 TYR A C 1
ATOM 1805 O O . TYR A 1 235 ? 15.548 34.978 39.036 1.00 30.88 235 TYR A O 1
ATOM 1813 N N . ARG A 1 236 ? 15.845 37.195 38.802 1.00 36.97 236 ARG A N 1
ATOM 1814 C CA . ARG A 1 236 ? 14.783 37.606 39.739 1.00 36.97 236 ARG A CA 1
ATOM 1815 C C . ARG A 1 236 ? 13.503 37.928 38.970 1.00 36.97 236 ARG A C 1
ATOM 1817 O O . ARG A 1 236 ? 13.530 38.698 38.021 1.00 36.97 236 ARG A O 1
ATOM 1824 N N . SER A 1 237 ? 12.378 37.405 39.449 1.00 38.97 237 SER A N 1
ATOM 1825 C CA . SER A 1 237 ? 11.042 37.854 39.047 1.00 38.97 237 SER A CA 1
ATOM 1826 C C . SER A 1 237 ? 10.721 39.214 39.676 1.00 38.97 237 SER A C 1
ATOM 1828 O O . SER A 1 237 ? 10.885 39.369 40.889 1.00 38.97 237 SER A O 1
ATOM 1830 N N . ARG A 1 238 ? 10.131 40.125 38.896 1.00 41.44 238 ARG A N 1
ATOM 1831 C CA . ARG A 1 238 ? 9.082 41.039 39.372 1.00 41.44 238 ARG A CA 1
ATOM 1832 C C . ARG A 1 238 ? 8.010 41.188 38.294 1.00 41.44 238 ARG A C 1
ATOM 1834 O O . ARG A 1 238 ? 8.340 41.399 37.133 1.00 41.44 238 ARG A O 1
ATOM 1841 N N . ARG A 1 239 ? 6.746 41.088 38.709 1.00 45.09 239 ARG A N 1
ATOM 1842 C CA . ARG A 1 239 ? 5.610 41.678 37.993 1.00 45.09 239 ARG A CA 1
ATOM 1843 C C . ARG A 1 239 ? 5.456 43.120 38.479 1.00 45.09 239 ARG A C 1
ATOM 1845 O O . ARG A 1 239 ? 5.591 43.348 39.682 1.00 45.09 239 ARG A O 1
ATOM 1852 N N . HIS A 1 240 ? 5.127 44.031 37.578 1.00 42.50 240 HIS A N 1
ATOM 1853 C CA . HIS A 1 240 ? 3.821 44.687 37.582 1.00 42.50 240 HIS A CA 1
ATOM 1854 C C . HIS A 1 240 ? 3.410 44.930 36.130 1.00 42.50 240 HIS A C 1
ATOM 1856 O O . HIS A 1 240 ? 4.338 45.120 35.313 1.00 42.50 240 HIS A O 1
#

Secondary structure (DSSP, 8-state):
--------------------S--------TTS-HHHHHHHHHHHHHTT------PPPHHHHHHHHTT-STTS-GGGTTT--PPPPPPHHHHHHHHHHHHHHH-----TT-HHHHHHHHHHHHHHHHHHHHHHTT----TTSSPPP------GGGTGGG-HHHHHHHHTT------EEEE-TT--GGG--TTS-SEEEE---PPPPP-PPP------------------------PPP---

pLDDT: mean 74.05, std 25.95, range [23.59, 98.25]

Sequence (240 aa):
MLAACRDRHASGCRGRARLVGTARCLCRSERLVASVRLPLFEFARINRIPMVALNVDASLTRAIDERGREALPDHQRQGVGRPALASEAYLDFLITVYRQHAQLKGGRADSGFQYFVEAQQNWEHAMAEALVAQRVTGPQGQPPLVVGIIGSGHLRFGFGVPHQLRGLGVDRVTTLLPLSPGEDCREIRPGLADAVFTFPKEPATPVAPPRLGSKHDRSRNDTPGRAGCLFRGRYRSRRH

Organism: NCBI:txid327160

Radius of gyration: 25.86 Å; chains: 1; bounding box: 65×67×61 Å